Protein AF-A0A9D3V8T7-F1 (afdb_monomer)

Organism: NCBI:txid47602

InterPro domains:
  IPR004252 Probable transposase, Ptta/En/Spm, plant [PF03004] (64-178)

Structure (mmCIF, N/CA/C/O backbone):
data_AF-A0A9D3V8T7-F1
#
_entry.id   AF-A0A9D3V8T7-F1
#
loop_
_atom_site.group_PDB
_atom_site.id
_atom_site.type_symbol
_atom_site.label_atom_id
_atom_site.label_alt_id
_atom_site.label_comp_id
_atom_site.label_asym_id
_atom_site.label_entity_id
_atom_site.label_seq_id
_atom_site.pdbx_PDB_ins_code
_atom_site.Cartn_x
_atom_site.Cartn_y
_atom_site.Cartn_z
_atom_site.occupancy
_atom_site.B_iso_or_equiv
_atom_site.auth_seq_id
_atom_site.auth_comp_id
_atom_site.auth_asym_id
_atom_site.auth_atom_id
_atom_site.pdbx_PDB_model_num
ATOM 1 N N . MET A 1 1 ? -55.325 -24.523 -16.780 1.00 44.34 1 MET A N 1
ATOM 2 C CA . MET A 1 1 ? -53.912 -24.086 -16.852 1.00 44.34 1 MET A CA 1
ATOM 3 C C . MET A 1 1 ? -53.197 -24.646 -15.619 1.00 44.34 1 MET A C 1
ATOM 5 O O . MET A 1 1 ? -53.521 -24.223 -14.520 1.00 44.34 1 MET A O 1
ATOM 9 N N . ARG A 1 2 ? -52.362 -25.692 -15.746 1.00 42.25 2 ARG A N 1
ATOM 10 C CA . ARG A 1 2 ? -51.648 -26.299 -14.599 1.00 42.25 2 ARG A CA 1
ATOM 11 C C . ARG A 1 2 ? -50.307 -25.585 -14.410 1.00 42.25 2 ARG A C 1
ATOM 13 O O . ARG A 1 2 ? -49.456 -25.665 -15.291 1.00 42.25 2 ARG A O 1
ATOM 20 N N . LEU A 1 3 ? -50.133 -24.893 -13.285 1.00 47.78 3 LEU A N 1
ATOM 21 C CA . LEU A 1 3 ? -48.845 -24.333 -12.868 1.00 47.78 3 LEU A CA 1
ATOM 22 C C . LEU A 1 3 ? -47.895 -25.489 -12.531 1.00 47.78 3 LEU A C 1
ATOM 24 O O . LEU A 1 3 ? -48.176 -26.285 -11.637 1.00 47.78 3 LEU A O 1
ATOM 28 N N . LYS A 1 4 ? -46.788 -25.606 -13.272 1.00 64.06 4 LYS A N 1
ATOM 29 C CA . LYS A 1 4 ? -45.692 -26.511 -12.909 1.00 64.06 4 LYS A CA 1
ATOM 30 C C . LYS A 1 4 ? -44.965 -25.909 -11.707 1.00 64.06 4 LYS A C 1
ATOM 32 O O . LYS A 1 4 ? -44.396 -24.826 -11.817 1.00 64.06 4 LYS A O 1
ATOM 37 N N . VAL A 1 5 ? -45.005 -26.597 -10.570 1.00 63.75 5 VAL A N 1
ATOM 38 C CA . VAL A 1 5 ? -44.174 -26.268 -9.408 1.00 63.75 5 VAL A CA 1
ATOM 39 C C . VAL A 1 5 ? -42.755 -26.724 -9.736 1.00 63.75 5 VAL A C 1
ATOM 41 O O . VAL A 1 5 ? -42.517 -27.918 -9.897 1.00 63.75 5 VAL A O 1
ATOM 44 N N . VAL A 1 6 ? -41.842 -25.767 -9.905 1.00 70.44 6 VAL A N 1
ATOM 45 C CA . VAL A 1 6 ? -40.409 -26.022 -10.122 1.00 70.44 6 VAL A CA 1
ATOM 46 C C . VAL A 1 6 ? -39.855 -26.703 -8.871 1.00 70.44 6 VAL A C 1
ATOM 48 O O . VAL A 1 6 ? -40.066 -26.223 -7.755 1.00 70.44 6 VAL A O 1
ATOM 51 N N . GLY A 1 7 ? -39.199 -27.851 -9.045 1.00 71.88 7 GLY A N 1
ATOM 52 C CA . GLY A 1 7 ? -38.686 -28.646 -7.929 1.00 71.88 7 GLY A CA 1
ATOM 53 C C . GLY A 1 7 ? -37.499 -27.964 -7.242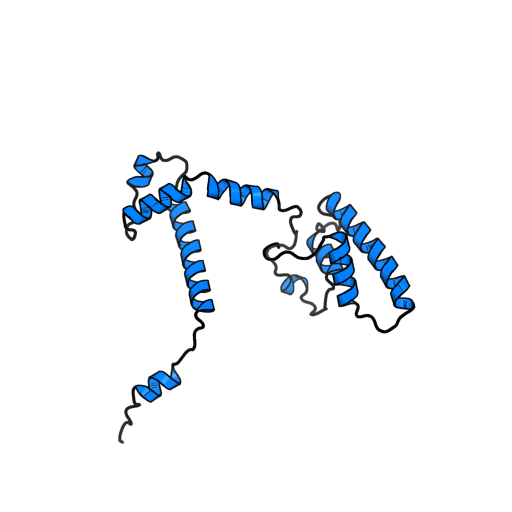 1.00 71.88 7 GLY A C 1
ATOM 54 O O . GLY A 1 7 ? -36.708 -27.285 -7.890 1.00 71.88 7 GLY A O 1
ATOM 55 N N . ARG A 1 8 ? -37.324 -28.182 -5.929 1.00 64.31 8 ARG A N 1
ATOM 56 C CA . ARG A 1 8 ? -36.189 -27.646 -5.145 1.00 64.31 8 ARG A CA 1
ATOM 57 C C . ARG A 1 8 ? -34.827 -27.927 -5.801 1.00 64.31 8 ARG A C 1
ATOM 59 O O . ARG A 1 8 ? -33.960 -27.065 -5.767 1.00 64.31 8 ARG A O 1
ATOM 66 N N . ALA A 1 9 ? -34.667 -29.093 -6.427 1.00 67.81 9 ALA A N 1
ATOM 67 C CA . ALA A 1 9 ? -33.445 -29.469 -7.136 1.00 67.81 9 ALA A CA 1
ATOM 68 C C . ALA A 1 9 ? -33.174 -28.603 -8.385 1.00 67.81 9 ALA A C 1
ATOM 70 O O . ALA A 1 9 ? -32.037 -28.209 -8.605 1.00 67.81 9 ALA A O 1
ATOM 71 N N . GLU A 1 10 ? -34.204 -28.234 -9.158 1.00 71.75 10 GLU A N 1
ATOM 72 C CA . GLU A 1 10 ? -34.053 -27.304 -10.294 1.00 71.75 10 GLU A CA 1
ATOM 73 C C . GLU A 1 10 ? -33.729 -25.877 -9.828 1.00 71.75 10 GLU A C 1
ATOM 75 O O . GLU A 1 10 ? -33.097 -25.111 -10.551 1.00 71.75 10 GLU A O 1
ATOM 80 N N . LEU A 1 11 ? -34.173 -25.504 -8.624 1.00 65.06 11 LEU A N 1
ATOM 81 C CA . LEU A 1 11 ? -33.817 -24.238 -7.987 1.00 65.06 11 LEU A CA 1
ATOM 82 C C . LEU A 1 11 ? -32.356 -24.250 -7.512 1.00 65.06 11 LEU A C 1
ATOM 84 O O . LEU A 1 11 ? -31.619 -23.321 -7.821 1.00 65.06 11 LEU A O 1
ATOM 88 N N . GLU A 1 12 ? -31.908 -25.288 -6.807 1.00 67.69 12 GLU A N 1
ATOM 89 C CA . GLU A 1 12 ? -30.512 -25.363 -6.353 1.00 67.69 12 GLU A CA 1
ATOM 90 C C . GLU A 1 12 ? -29.522 -25.425 -7.528 1.00 67.69 12 GLU A C 1
ATOM 92 O O . GLU A 1 12 ? -28.503 -24.750 -7.465 1.00 67.69 12 GLU A O 1
ATOM 97 N N . ASP A 1 13 ? -29.859 -26.097 -8.633 1.00 72.38 13 ASP A N 1
ATOM 98 C CA . ASP A 1 13 ? -29.031 -26.130 -9.850 1.00 72.38 13 ASP A CA 1
ATOM 99 C C . ASP A 1 13 ? -28.970 -24.764 -10.566 1.00 72.38 13 ASP A C 1
ATOM 101 O O . ASP A 1 13 ? -27.902 -24.278 -10.935 1.00 72.38 13 ASP A O 1
ATOM 105 N N . ARG A 1 14 ? -30.107 -24.063 -10.688 1.00 69.06 14 ARG A N 1
ATOM 106 C CA . ARG A 1 14 ? -30.159 -22.736 -11.336 1.00 69.06 14 ARG A CA 1
ATOM 107 C C . ARG A 1 14 ? -29.503 -21.620 -10.529 1.00 69.06 14 ARG A C 1
ATOM 109 O O . ARG A 1 14 ? -29.104 -20.614 -11.113 1.00 69.06 14 ARG A O 1
ATOM 116 N N . PHE A 1 15 ? -29.446 -21.756 -9.205 1.00 68.00 15 PHE A N 1
ATOM 117 C CA . PHE A 1 15 ? -28.923 -20.730 -8.298 1.00 68.00 15 PHE A CA 1
ATOM 118 C C . PHE A 1 15 ? -27.629 -21.147 -7.587 1.00 68.00 15 PHE A C 1
ATOM 120 O O . PHE A 1 15 ? -27.174 -20.423 -6.696 1.00 68.00 15 PHE A O 1
ATOM 127 N N . ALA A 1 16 ? -27.010 -22.264 -7.986 1.00 59.03 16 ALA A N 1
ATOM 128 C CA . ALA A 1 16 ? -25.687 -22.671 -7.529 1.00 59.03 16 ALA A CA 1
ATOM 129 C C . ALA A 1 16 ? -24.633 -21.660 -8.003 1.00 59.03 16 ALA A C 1
ATOM 131 O O . ALA A 1 16 ? -24.016 -21.787 -9.058 1.00 59.03 16 ALA A O 1
ATOM 132 N N . LEU A 1 17 ? -24.425 -20.614 -7.205 1.00 67.06 17 LEU A N 1
ATOM 133 C CA . LEU A 1 17 ? -23.295 -19.719 -7.368 1.00 67.06 17 LEU A CA 1
ATOM 134 C C . LEU A 1 17 ? -22.104 -20.370 -6.659 1.00 67.06 17 LEU A C 1
ATOM 136 O O . LEU A 1 17 ? -22.015 -20.323 -5.431 1.00 67.06 17 LEU A O 1
ATOM 140 N N . GLU A 1 18 ? -21.189 -20.978 -7.416 1.00 69.69 18 GLU A N 1
ATOM 141 C CA . GLU A 1 18 ? -19.907 -21.454 -6.885 1.00 69.69 18 GLU A CA 1
ATOM 142 C C . GLU A 1 18 ? -19.050 -20.258 -6.443 1.00 69.69 18 GLU A C 1
ATOM 144 O O . GLU A 1 18 ? -18.160 -19.760 -7.137 1.00 69.69 18 GLU A O 1
ATOM 149 N N . VAL A 1 19 ? -19.336 -19.739 -5.251 1.00 72.50 19 VAL A N 1
ATOM 150 C CA . VAL A 1 19 ? -18.506 -18.719 -4.628 1.00 72.50 19 VAL A CA 1
ATOM 151 C C . VAL A 1 19 ? -17.288 -19.416 -4.047 1.00 72.50 19 VAL A C 1
ATOM 153 O O . VAL A 1 19 ? -17.375 -20.079 -3.019 1.00 72.50 19 VAL A O 1
ATOM 156 N N . SER A 1 20 ? -16.131 -19.238 -4.688 1.00 81.56 20 SER A N 1
ATOM 157 C CA . SER A 1 20 ? -14.886 -19.818 -4.174 1.00 81.56 20 SER A CA 1
ATOM 158 C C . SER A 1 20 ? -14.627 -19.410 -2.715 1.00 81.56 20 SER A C 1
ATOM 160 O O . SER A 1 20 ? -14.706 -18.230 -2.355 1.00 81.56 20 SER A O 1
ATOM 162 N N . ASP A 1 21 ? -14.210 -20.365 -1.885 1.00 86.62 21 ASP A N 1
ATOM 163 C CA . ASP A 1 21 ? -13.793 -20.129 -0.495 1.00 86.62 21 ASP A CA 1
ATOM 164 C C . ASP A 1 21 ? -12.778 -18.988 -0.363 1.00 86.62 21 ASP A C 1
ATOM 166 O O . ASP A 1 21 ? -12.800 -18.200 0.587 1.00 86.62 21 ASP A O 1
ATOM 170 N N . ASN A 1 22 ? -11.880 -18.867 -1.343 1.00 89.25 22 ASN A N 1
ATOM 171 C CA . ASN A 1 22 ? -10.890 -17.798 -1.401 1.00 89.25 22 ASN A CA 1
ATOM 172 C C . ASN A 1 22 ? -11.535 -16.416 -1.525 1.00 89.25 22 ASN A C 1
ATOM 174 O O . ASN A 1 22 ? -11.077 -15.462 -0.889 1.00 89.25 22 ASN A O 1
ATOM 178 N N . TYR A 1 23 ? -12.592 -16.292 -2.325 1.00 85.12 23 TYR A N 1
ATOM 179 C CA . TYR A 1 23 ? -13.355 -15.057 -2.429 1.00 85.12 23 TYR A CA 1
ATOM 180 C C . TYR A 1 23 ? -14.057 -14.734 -1.105 1.00 85.12 23 TYR A C 1
ATOM 182 O O . TYR A 1 23 ? -13.907 -13.620 -0.596 1.00 85.12 23 TYR A O 1
ATOM 190 N N . VAL A 1 24 ? -14.728 -15.714 -0.490 1.00 88.75 24 VAL A N 1
ATOM 191 C CA . VAL A 1 24 ? -15.408 -15.531 0.804 1.00 88.75 24 VAL A CA 1
ATOM 192 C C . VAL A 1 24 ? -14.420 -15.069 1.880 1.00 88.75 24 VAL A C 1
ATOM 194 O O . VAL A 1 24 ? -14.648 -14.047 2.532 1.00 88.75 24 VAL A O 1
ATOM 197 N N . LYS A 1 25 ? -13.267 -15.738 2.009 1.00 90.44 25 LYS A N 1
ATOM 198 C CA . LYS A 1 25 ? -12.193 -15.361 2.948 1.00 90.44 25 LYS A CA 1
ATOM 199 C C . LYS A 1 25 ? -11.679 -13.940 2.699 1.00 90.44 25 LYS A C 1
ATOM 201 O O . LYS A 1 25 ? -11.456 -13.195 3.656 1.00 90.44 25 LYS A O 1
ATOM 206 N N . LYS A 1 26 ? -11.524 -13.524 1.435 1.00 87.25 26 LYS A N 1
ATOM 207 C CA . LYS A 1 26 ? -11.115 -12.152 1.079 1.00 87.25 2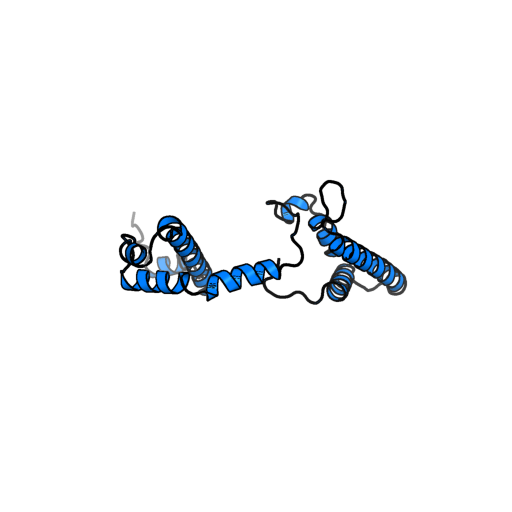6 LYS A CA 1
ATOM 208 C C . LYS A 1 26 ? -12.154 -11.118 1.512 1.00 87.25 26 LYS A C 1
ATOM 210 O O . LYS A 1 26 ? -11.783 -10.119 2.135 1.00 87.25 26 LYS A O 1
ATOM 215 N N . VAL A 1 27 ? -13.431 -11.353 1.209 1.00 90.62 27 VAL A N 1
ATOM 216 C CA . VAL A 1 27 ? -14.531 -10.435 1.549 1.00 90.62 27 VAL A CA 1
ATOM 217 C C . VAL A 1 27 ? -14.703 -10.329 3.062 1.00 90.62 27 VAL A C 1
ATOM 219 O O . VAL A 1 27 ? -14.748 -9.218 3.594 1.00 90.62 27 VAL A O 1
ATOM 222 N N . LEU A 1 28 ? -14.725 -11.461 3.769 1.00 90.62 28 LEU A N 1
ATOM 223 C CA . LEU A 1 28 ? -14.805 -11.494 5.229 1.00 90.62 28 LEU A CA 1
ATOM 224 C C . LEU A 1 28 ? -13.594 -10.817 5.871 1.00 90.62 28 LEU A C 1
ATOM 226 O O . LEU A 1 28 ? -13.752 -9.970 6.748 1.00 90.62 28 LEU A O 1
ATOM 230 N N . GLY A 1 29 ? -12.387 -11.116 5.388 1.00 88.69 29 GLY A N 1
ATOM 231 C CA . GLY A 1 29 ? -11.164 -10.480 5.864 1.00 88.69 29 GLY A CA 1
ATOM 232 C C . GLY A 1 29 ? -11.172 -8.963 5.664 1.00 88.69 29 GLY A C 1
ATOM 233 O O . GLY A 1 29 ? -10.707 -8.231 6.538 1.00 88.69 29 GLY A O 1
ATOM 234 N N . LYS A 1 30 ? -11.725 -8.470 4.547 1.00 89.06 30 LYS A N 1
ATOM 235 C CA . LYS A 1 30 ? -11.908 -7.031 4.308 1.00 89.06 30 LYS A CA 1
ATOM 236 C C . LYS A 1 30 ? -12.902 -6.429 5.301 1.00 89.06 30 LYS A C 1
ATOM 238 O O . LYS A 1 30 ? -12.519 -5.517 6.026 1.00 89.06 30 LYS A O 1
ATOM 243 N N . LYS A 1 31 ? -14.117 -6.985 5.403 1.00 91.88 31 LYS A N 1
ATOM 244 C CA . LYS A 1 31 ? -15.139 -6.523 6.362 1.00 91.88 31 LYS A CA 1
ATOM 245 C C . LYS A 1 31 ? -14.601 -6.488 7.792 1.00 91.88 31 LYS A C 1
ATOM 247 O O . LYS A 1 31 ? -14.863 -5.540 8.524 1.00 91.88 31 LYS A O 1
ATOM 252 N N . TRP A 1 32 ? -13.809 -7.486 8.175 1.00 85.56 32 TRP A N 1
ATOM 253 C CA . TRP A 1 32 ? -13.174 -7.545 9.487 1.00 85.56 32 TRP A CA 1
ATOM 254 C C . TRP A 1 32 ? -12.176 -6.407 9.726 1.00 85.56 32 TRP A C 1
ATOM 256 O O . TRP A 1 32 ? -12.217 -5.770 10.779 1.00 85.56 32 TRP A O 1
ATOM 266 N N . ARG A 1 33 ? -11.291 -6.125 8.758 1.00 85.88 33 ARG A N 1
ATOM 267 C CA . ARG A 1 33 ? -10.339 -5.003 8.846 1.00 85.88 33 ARG A CA 1
ATOM 268 C C . ARG A 1 33 ? -11.054 -3.655 8.904 1.00 85.88 33 ARG A C 1
ATOM 270 O O . ARG A 1 33 ? -10.697 -2.829 9.740 1.00 85.88 33 ARG A O 1
ATOM 277 N N . ASP A 1 34 ? -12.065 -3.463 8.061 1.00 88.69 34 ASP A N 1
ATOM 278 C CA . ASP A 1 34 ? -12.836 -2.220 7.995 1.00 88.69 34 ASP A CA 1
ATOM 279 C C . ASP A 1 34 ? -13.577 -1.982 9.318 1.00 88.69 34 ASP A C 1
ATOM 281 O O . ASP A 1 34 ? -13.430 -0.925 9.927 1.00 88.69 34 ASP A O 1
ATOM 285 N N . ASN A 1 35 ? -14.263 -3.006 9.839 1.00 88.62 35 ASN A N 1
ATOM 286 C CA . ASN A 1 35 ? -14.941 -2.943 11.133 1.00 88.62 35 ASN A CA 1
ATOM 287 C C . ASN A 1 35 ? -13.976 -2.608 12.282 1.00 88.62 35 ASN A C 1
ATOM 289 O O . ASN A 1 35 ? -14.255 -1.729 13.092 1.00 88.62 35 ASN A O 1
ATOM 293 N N . LYS A 1 36 ? -12.804 -3.255 12.334 1.00 84.62 36 LYS A N 1
ATOM 294 C CA . LYS A 1 36 ? -11.763 -2.940 13.327 1.00 84.62 36 LYS A CA 1
ATOM 295 C C . LYS A 1 36 ? -11.306 -1.486 13.253 1.00 84.62 36 LYS A C 1
ATOM 297 O O . LYS A 1 36 ? -11.106 -0.862 14.291 1.00 84.62 36 LYS A O 1
ATOM 302 N N . SER A 1 37 ? -11.127 -0.962 12.042 1.00 85.06 37 SER A N 1
ATOM 303 C CA . SER A 1 37 ? -10.726 0.428 11.820 1.00 85.06 37 SER A CA 1
ATOM 304 C C . SER A 1 37 ? -11.784 1.406 12.336 1.00 85.06 37 SER A C 1
ATOM 306 O O . SER A 1 37 ? -11.457 2.324 13.090 1.00 85.06 37 SER A O 1
ATOM 308 N N . THR A 1 38 ? -13.055 1.164 12.003 1.00 89.50 38 THR A N 1
ATOM 309 C CA . THR A 1 38 ? -14.195 1.959 12.480 1.00 89.50 38 THR A CA 1
ATOM 310 C C . THR A 1 38 ? -14.279 1.947 14.004 1.00 89.50 38 THR A C 1
ATOM 312 O O . THR A 1 38 ? -14.302 3.009 14.623 1.00 89.50 38 THR A O 1
ATOM 315 N N . LEU A 1 39 ? -14.197 0.765 14.624 1.00 88.19 39 LEU A N 1
ATOM 316 C CA . LEU A 1 39 ? -14.229 0.624 16.081 1.00 88.19 39 LEU A CA 1
ATOM 317 C C . LEU A 1 39 ? -13.083 1.375 16.763 1.00 88.19 39 LEU A C 1
ATOM 319 O O . LEU A 1 39 ? -13.301 2.088 17.742 1.00 88.19 39 LEU A O 1
ATOM 323 N N . LYS A 1 40 ? -11.859 1.262 16.233 1.00 85.44 40 LYS A N 1
ATOM 324 C CA . LYS A 1 40 ? -10.702 1.990 16.766 1.00 85.44 40 LYS A CA 1
ATOM 325 C C . LYS A 1 40 ? -10.914 3.505 16.665 1.00 85.44 40 LYS A C 1
ATOM 327 O O . LYS A 1 40 ? -10.588 4.230 17.596 1.00 85.44 40 LYS A O 1
ATOM 332 N N . LYS A 1 41 ? -11.488 3.995 15.565 1.00 86.56 41 LYS A N 1
ATOM 333 C CA . LYS A 1 41 ? -11.756 5.427 15.364 1.00 86.56 41 LYS A CA 1
ATOM 334 C C . LYS A 1 41 ? -12.822 5.971 16.321 1.00 86.56 41 LYS A C 1
ATOM 336 O O . LYS A 1 41 ? -12.646 7.062 16.856 1.00 86.56 41 LYS A O 1
ATOM 341 N N . GLU A 1 42 ? -13.915 5.240 16.514 1.00 87.62 42 GLU A N 1
ATOM 342 C CA . GLU A 1 42 ? -15.057 5.691 17.320 1.00 87.62 42 GLU A CA 1
ATOM 343 C C . GLU A 1 42 ? -14.795 5.565 18.826 1.00 87.62 42 GLU A C 1
ATOM 345 O O . GLU A 1 42 ? -15.063 6.501 19.584 1.00 87.62 42 GLU A O 1
ATOM 350 N N . TYR A 1 43 ? -14.213 4.439 19.250 1.00 84.00 43 TYR A N 1
ATOM 351 C CA . TYR A 1 43 ? -14.127 4.057 20.662 1.00 84.00 43 TYR A CA 1
ATOM 352 C C . TYR A 1 43 ? -12.705 4.156 21.244 1.00 84.00 43 TYR A C 1
ATOM 354 O O . TYR A 1 43 ? -12.548 4.351 22.448 1.00 84.00 43 TYR A O 1
ATOM 362 N N . PHE A 1 44 ? -11.644 4.076 20.428 1.00 81.12 44 PHE A N 1
ATOM 363 C CA . PHE A 1 44 ? -10.253 4.105 20.908 1.00 81.12 44 PHE A CA 1
ATOM 364 C C . PHE A 1 44 ? -9.621 5.504 20.776 1.00 81.12 44 PHE A C 1
ATOM 366 O O . PHE A 1 44 ? -8.703 5.742 19.987 1.00 81.12 44 PHE A O 1
ATOM 373 N N . LYS A 1 45 ? -10.102 6.460 21.582 1.00 81.06 45 LYS A N 1
ATOM 374 C CA . LYS A 1 45 ? -9.537 7.823 21.637 1.00 81.06 45 LYS A CA 1
ATOM 375 C C . LYS A 1 45 ? -8.241 7.861 22.463 1.00 81.06 45 LYS A C 1
ATOM 377 O O . LYS A 1 45 ? -8.110 7.170 23.475 1.00 81.06 45 LYS A O 1
ATOM 382 N N . LYS A 1 46 ? -7.273 8.690 22.046 1.00 75.81 46 LYS A N 1
ATOM 383 C CA . LYS A 1 46 ? -5.946 8.795 22.695 1.00 75.81 46 LYS A CA 1
ATOM 384 C C . LYS A 1 46 ? -5.998 9.383 24.110 1.00 75.81 46 LYS A C 1
ATOM 386 O O . LYS A 1 46 ? -5.186 8.993 24.937 1.00 75.81 46 LYS A O 1
ATOM 391 N N . ASN A 1 47 ? -6.973 10.246 24.386 1.00 78.44 47 ASN A N 1
ATOM 392 C CA . ASN A 1 47 ? -7.028 11.041 25.619 1.00 78.44 47 ASN A CA 1
ATOM 393 C C . ASN A 1 47 ? -7.818 10.361 26.755 1.00 78.44 47 ASN A C 1
ATOM 395 O O . ASN A 1 47 ? -8.058 10.983 27.780 1.00 78.44 47 ASN A O 1
ATOM 399 N N . ILE A 1 48 ? -8.247 9.109 26.561 1.00 80.94 48 ILE A N 1
ATOM 400 C CA . ILE A 1 48 ? -9.041 8.337 27.527 1.00 80.94 48 ILE A CA 1
ATOM 401 C C . ILE A 1 48 ? -8.125 7.335 28.244 1.00 80.94 48 ILE A C 1
ATOM 403 O O . ILE A 1 48 ? -7.277 6.698 27.601 1.00 80.94 48 ILE A O 1
ATOM 407 N N . ASN A 1 49 ? -8.298 7.179 29.560 1.00 85.31 49 ASN A N 1
ATOM 408 C CA . ASN A 1 49 ? -7.539 6.210 30.354 1.00 85.31 49 ASN A CA 1
ATOM 409 C C . ASN A 1 49 ? -7.920 4.751 29.990 1.00 85.31 49 ASN A C 1
ATOM 411 O O . ASN A 1 49 ? -8.910 4.494 29.303 1.00 85.31 49 ASN A O 1
ATOM 415 N N . LEU A 1 50 ? -7.103 3.769 30.388 1.00 83.25 50 LEU A N 1
ATOM 416 C CA . LEU A 1 50 ? -7.332 2.367 30.010 1.00 83.25 50 LEU A CA 1
ATOM 417 C C . LEU A 1 50 ? -8.637 1.803 30.591 1.00 83.25 50 LEU A C 1
ATOM 419 O O . LEU A 1 50 ? -9.346 1.077 29.900 1.00 83.25 50 LEU A O 1
ATOM 423 N N . GLU A 1 51 ? -8.961 2.139 31.834 1.00 83.38 51 GLU A N 1
ATOM 424 C CA . GLU A 1 51 ? -10.143 1.617 32.520 1.00 83.38 51 GLU A CA 1
ATOM 425 C C . GLU A 1 51 ? -11.440 2.116 31.869 1.00 83.38 51 GLU A C 1
ATOM 427 O O . GLU A 1 51 ? -12.362 1.348 31.600 1.00 83.38 51 GLU A O 1
ATOM 432 N N . GLU A 1 52 ? -11.478 3.394 31.516 1.00 85.06 52 GLU A N 1
ATOM 433 C CA . GLU A 1 52 ? -12.581 4.038 30.817 1.00 85.06 52 GLU A CA 1
ATOM 434 C C . GLU A 1 52 ? -12.730 3.492 29.386 1.00 85.06 52 GLU A C 1
ATOM 436 O O . GLU A 1 52 ? -13.849 3.256 28.925 1.00 85.06 52 GLU A O 1
ATOM 441 N N . LYS A 1 53 ? -11.624 3.148 28.706 1.00 85.44 53 LYS A N 1
ATOM 442 C CA . LYS A 1 53 ? -11.678 2.402 27.433 1.00 85.44 53 LYS A CA 1
ATOM 443 C C . LYS A 1 53 ? -12.334 1.032 27.596 1.00 85.44 53 LYS A C 1
ATOM 445 O O . LYS A 1 53 ? -13.123 0.647 26.741 1.00 85.44 53 LYS A O 1
ATOM 450 N N . LEU A 1 54 ? -12.032 0.297 28.667 1.00 86.25 54 LEU A N 1
ATOM 451 C CA . LEU A 1 54 ? -12.611 -1.030 28.920 1.00 86.25 54 LEU A CA 1
ATOM 452 C C . LEU A 1 54 ? -14.096 -0.968 29.310 1.00 86.25 54 LEU A C 1
ATOM 454 O O . LEU A 1 54 ? -14.844 -1.906 29.030 1.00 86.25 54 LEU A O 1
ATOM 458 N N . ARG A 1 55 ? -14.541 0.135 29.924 1.00 87.12 55 ARG A N 1
ATOM 459 C CA . ARG A 1 55 ? -15.957 0.372 30.249 1.00 87.12 55 ARG A CA 1
ATOM 460 C C . ARG A 1 55 ? -16.794 0.725 29.014 1.00 87.12 55 ARG A C 1
ATOM 462 O O . ARG A 1 55 ? -17.948 0.311 28.944 1.00 87.12 55 ARG A O 1
ATOM 469 N N . ASN A 1 56 ? -16.205 1.400 28.026 1.00 88.31 56 ASN A N 1
ATOM 470 C CA . ASN A 1 56 ? -16.866 1.826 26.787 1.00 88.31 56 ASN A CA 1
ATOM 471 C C . ASN A 1 56 ? -17.000 0.693 25.748 1.00 88.31 56 ASN A C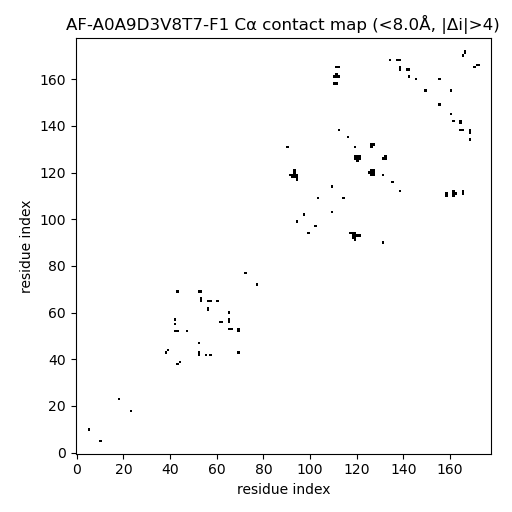 1
ATOM 473 O O . ASN A 1 56 ? -16.458 0.774 24.645 1.00 88.31 56 ASN A O 1
ATOM 477 N N . VAL A 1 57 ? -17.726 -0.372 26.103 1.00 89.94 57 VAL A N 1
ATOM 478 C CA . VAL A 1 57 ? -17.985 -1.519 25.216 1.00 89.94 57 VAL A CA 1
ATOM 479 C C . VAL A 1 57 ? -19.005 -1.134 24.128 1.00 89.94 57 VAL A C 1
ATOM 481 O O . VAL A 1 57 ? -20.090 -0.654 24.462 1.00 89.94 57 VAL A O 1
ATOM 484 N N . PRO A 1 58 ? -18.716 -1.365 22.832 1.00 89.94 58 PRO A N 1
ATOM 485 C CA . PRO A 1 58 ? -19.684 -1.133 21.763 1.00 89.94 58 PRO A CA 1
ATOM 486 C C . PRO A 1 58 ? -20.964 -1.976 21.942 1.00 89.94 58 PRO A C 1
ATOM 488 O O . PRO A 1 58 ? -20.854 -3.166 22.241 1.00 89.94 58 PRO A O 1
ATOM 491 N N . PRO A 1 59 ? -22.172 -1.442 21.661 1.00 87.38 59 PRO A N 1
ATOM 492 C CA . PRO A 1 59 ? -23.445 -2.129 21.938 1.00 87.38 59 PRO A CA 1
ATOM 493 C C . PRO A 1 59 ? -23.623 -3.508 21.284 1.00 87.38 59 PRO A C 1
ATOM 495 O O . PRO A 1 59 ? -24.430 -4.312 21.737 1.00 87.38 59 PRO A O 1
ATOM 498 N N . ARG A 1 60 ? -22.896 -3.786 20.195 1.00 87.69 60 ARG A N 1
ATOM 499 C CA . ARG A 1 60 ? -22.963 -5.047 19.433 1.00 87.69 60 ARG A CA 1
ATOM 500 C C . ARG A 1 60 ? -21.762 -5.969 19.667 1.00 87.69 60 ARG A C 1
ATOM 502 O O . ARG A 1 60 ? -21.572 -6.914 18.906 1.00 87.69 60 ARG A O 1
ATOM 509 N N . MET A 1 61 ? -20.919 -5.678 20.656 1.00 89.44 61 MET A N 1
ATOM 510 C CA . MET A 1 61 ? -19.684 -6.414 20.918 1.00 89.44 61 MET A CA 1
ATOM 511 C C . MET A 1 61 ? -19.693 -7.010 22.322 1.00 89.44 61 MET A C 1
ATOM 513 O O . MET A 1 61 ? -20.085 -6.363 23.290 1.00 89.44 61 MET A O 1
ATOM 517 N N . LEU A 1 62 ? -19.228 -8.252 22.439 1.00 91.44 62 LEU A N 1
ATOM 518 C CA . LEU A 1 62 ? -19.092 -8.907 23.735 1.00 91.44 62 LEU A CA 1
ATOM 519 C C . LEU A 1 62 ? -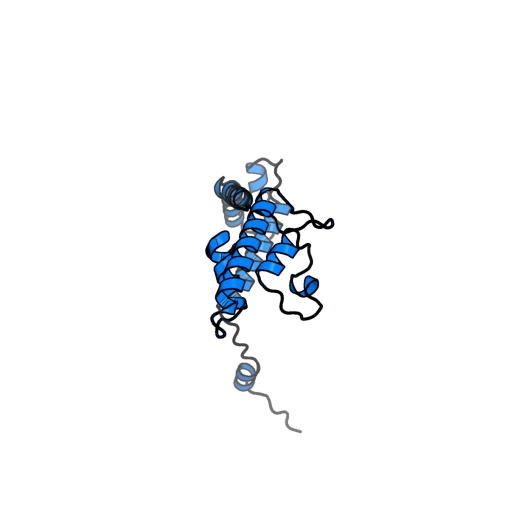17.909 -8.306 24.501 1.00 91.44 62 LEU A C 1
ATOM 521 O O . LEU A 1 62 ? -16.865 -8.011 23.916 1.00 91.44 62 LEU A O 1
ATOM 525 N N . ARG A 1 63 ? -18.049 -8.171 25.826 1.00 90.56 63 ARG A N 1
ATOM 526 C CA . ARG A 1 63 ? -17.031 -7.548 26.689 1.00 90.56 63 ARG A CA 1
ATOM 527 C C . ARG A 1 63 ? -15.647 -8.186 26.521 1.00 90.56 63 ARG A C 1
ATOM 529 O O . ARG A 1 63 ? -14.685 -7.459 26.312 1.00 90.56 63 ARG A O 1
ATOM 536 N N . TYR A 1 64 ? -15.550 -9.517 26.515 1.00 90.81 64 TYR A N 1
ATOM 537 C CA . TYR A 1 64 ? -14.259 -10.202 26.350 1.00 90.81 64 TYR A CA 1
ATOM 538 C C . TYR A 1 64 ? -13.606 -9.916 24.983 1.00 90.81 64 TYR A C 1
ATOM 540 O O . TYR A 1 64 ? -12.396 -9.727 24.905 1.00 90.81 64 TYR A O 1
ATOM 548 N N . GLN A 1 65 ? -14.405 -9.809 23.911 1.00 91.00 65 GLN A N 1
ATOM 549 C CA . GLN A 1 65 ? -1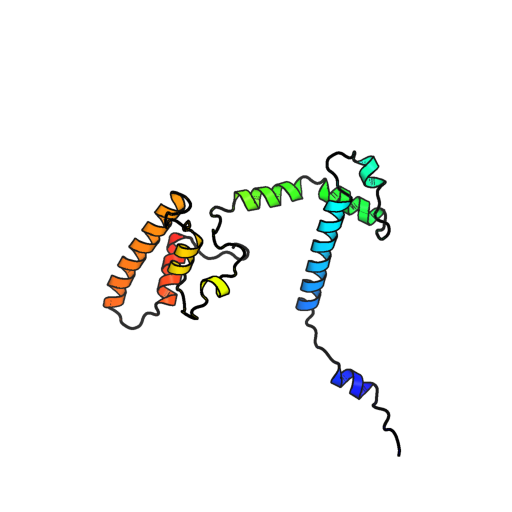3.910 -9.480 22.567 1.00 91.00 65 GLN A CA 1
ATOM 550 C C . GLN A 1 65 ? -13.377 -8.048 22.515 1.00 91.00 65 GLN A C 1
ATOM 552 O O . GLN A 1 65 ? -12.367 -7.779 21.862 1.00 91.00 65 GLN A O 1
ATOM 557 N N . TRP A 1 66 ? -14.056 -7.130 23.209 1.00 91.19 66 TRP A N 1
ATOM 558 C CA . TRP A 1 66 ? -13.610 -5.751 23.342 1.00 91.19 66 TRP A CA 1
ATOM 559 C C . TRP A 1 66 ? -12.311 -5.656 24.140 1.00 91.19 66 TRP A C 1
ATOM 561 O O . TRP A 1 66 ? -11.369 -5.002 23.699 1.00 91.19 66 TRP A O 1
ATOM 571 N N . GLU A 1 67 ? -12.222 -6.356 25.268 1.00 90.38 67 GLU A N 1
ATOM 572 C CA . GLU A 1 67 ? -10.997 -6.423 26.062 1.00 90.38 67 GLU A CA 1
ATOM 573 C C . GLU A 1 67 ? -9.814 -6.952 25.243 1.00 90.38 67 GLU A C 1
ATOM 575 O O . GLU A 1 67 ? -8.738 -6.356 25.277 1.00 90.38 67 GLU A O 1
ATOM 580 N N . ASP A 1 68 ? -10.008 -8.012 24.454 1.00 88.94 68 ASP A N 1
ATOM 581 C CA . ASP A 1 68 ? -8.977 -8.542 23.557 1.00 88.94 68 ASP A CA 1
ATOM 582 C C . ASP A 1 68 ? -8.558 -7.533 22.485 1.00 88.94 68 ASP A C 1
ATOM 584 O O . ASP A 1 68 ? -7.365 -7.372 22.217 1.00 88.94 68 ASP A O 1
ATOM 588 N N . ALA A 1 69 ? -9.511 -6.806 21.897 1.00 88.25 69 ALA A N 1
ATOM 589 C CA . ALA A 1 69 ? -9.217 -5.754 20.927 1.00 88.25 69 ALA A CA 1
ATOM 590 C C . ALA A 1 69 ? -8.426 -4.596 21.560 1.00 88.25 69 ALA A C 1
ATOM 592 O O . ALA A 1 69 ? -7.438 -4.131 20.987 1.00 88.25 69 ALA A O 1
ATOM 593 N N . VAL A 1 70 ? -8.808 -4.166 22.766 1.00 87.94 70 VAL A N 1
ATOM 594 C CA . VAL A 1 70 ? -8.116 -3.115 23.524 1.00 87.94 70 VAL A CA 1
ATOM 595 C C . VAL A 1 70 ? -6.714 -3.572 23.935 1.00 87.94 70 VAL A C 1
ATOM 597 O O . VAL A 1 70 ? -5.761 -2.803 23.784 1.00 87.94 70 VAL A O 1
ATOM 600 N N . ARG A 1 71 ? -6.546 -4.820 24.395 1.00 88.06 71 ARG A N 1
ATOM 601 C CA . ARG A 1 71 ? -5.232 -5.433 24.666 1.00 88.06 71 ARG A CA 1
ATOM 602 C C . ARG A 1 71 ? -4.364 -5.441 23.408 1.00 88.06 71 ARG A C 1
ATOM 604 O O . ARG A 1 71 ? -3.207 -5.023 23.449 1.00 88.06 71 ARG A O 1
ATOM 611 N N . PHE A 1 72 ? -4.937 -5.852 22.278 1.00 84.38 72 PHE A N 1
ATOM 612 C CA . PHE A 1 72 ? -4.255 -5.885 20.988 1.00 84.38 72 PHE A CA 1
ATOM 613 C C . PHE A 1 72 ? -3.794 -4.489 20.539 1.00 84.38 72 PHE A C 1
ATOM 615 O O . PHE A 1 72 ? -2.623 -4.324 20.195 1.00 84.38 72 PHE A O 1
ATOM 622 N N . TRP A 1 73 ? -4.655 -3.468 20.594 1.00 84.31 73 TRP A N 1
ATOM 623 C CA . TRP A 1 73 ? -4.302 -2.106 20.171 1.00 84.31 73 TRP A CA 1
ATOM 624 C C . TRP A 1 73 ? -3.334 -1.387 21.110 1.00 84.31 73 TRP A C 1
ATOM 626 O O . TRP A 1 73 ? -2.548 -0.568 20.640 1.00 84.31 73 TRP A O 1
ATOM 636 N N . ASN A 1 74 ? -3.369 -1.683 22.411 1.00 80.50 74 ASN A N 1
ATOM 637 C CA . ASN A 1 74 ? -2.375 -1.173 23.360 1.00 80.50 74 ASN A CA 1
ATOM 638 C C . ASN A 1 74 ? -1.035 -1.917 23.267 1.00 80.50 74 ASN A C 1
ATOM 640 O O . ASN A 1 74 ? -0.030 -1.456 23.813 1.00 80.50 74 ASN A O 1
ATOM 644 N N . SER A 1 75 ? -0.979 -3.057 22.572 1.00 79.44 75 SER A N 1
ATOM 645 C CA . SER A 1 75 ? 0.288 -3.737 22.345 1.00 79.44 75 SER A CA 1
ATOM 646 C C . SER A 1 75 ? 1.179 -2.886 21.428 1.00 79.44 75 SER A C 1
ATOM 648 O O . SER A 1 75 ? 0.792 -2.482 20.331 1.00 79.44 75 SER A O 1
ATOM 650 N N . LYS A 1 76 ? 2.433 -2.649 21.842 1.00 60.81 76 LYS A N 1
ATOM 651 C CA . LYS A 1 76 ? 3.440 -1.883 21.068 1.00 60.81 76 LYS A CA 1
ATOM 652 C C . LYS A 1 76 ? 3.734 -2.459 19.670 1.00 60.81 76 LYS A C 1
ATOM 654 O O . LYS A 1 76 ? 4.507 -1.871 18.915 1.00 60.81 76 LYS A O 1
ATOM 659 N N . LYS A 1 77 ? 3.189 -3.628 19.325 1.00 58.94 77 LYS A N 1
ATOM 660 C CA . LYS A 1 77 ? 3.531 -4.373 18.111 1.00 58.94 77 LYS A CA 1
ATOM 661 C C . LYS A 1 77 ? 2.892 -3.772 16.854 1.00 58.94 77 LYS A C 1
ATOM 663 O O . LYS A 1 77 ? 3.552 -3.734 15.822 1.00 58.94 77 LYS A O 1
ATOM 668 N N . GLU A 1 78 ? 1.664 -3.256 16.923 1.00 57.62 78 GLU A N 1
ATOM 669 C CA . GLU A 1 78 ? 0.939 -2.793 15.725 1.00 57.62 78 GLU A CA 1
ATOM 670 C C . GLU A 1 78 ? 1.472 -1.447 15.192 1.00 57.62 78 GLU A C 1
ATOM 672 O O . GLU A 1 78 ? 1.759 -1.312 14.000 1.00 57.62 78 GLU A O 1
ATOM 677 N N . GLU A 1 79 ? 1.697 -0.471 16.077 1.00 59.69 79 GLU A N 1
ATOM 678 C CA . GLU A 1 79 ? 2.218 0.853 15.701 1.00 59.69 79 GLU A CA 1
ATOM 679 C C . GLU A 1 79 ? 3.650 0.772 15.151 1.00 59.69 79 GL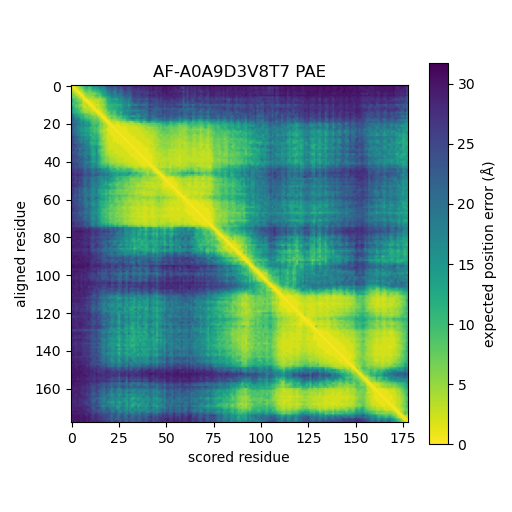U A C 1
ATOM 681 O O . GLU A 1 79 ? 3.982 1.410 14.148 1.00 59.69 79 GLU A O 1
ATOM 686 N N . ARG A 1 80 ? 4.490 -0.085 15.748 1.00 58.19 80 ARG A N 1
ATOM 687 C CA . ARG A 1 80 ? 5.861 -0.324 15.279 1.00 58.19 80 ARG A CA 1
ATOM 688 C C . ARG A 1 80 ? 5.886 -0.940 13.888 1.00 58.19 80 ARG A C 1
ATOM 690 O O . ARG A 1 80 ? 6.669 -0.492 13.059 1.00 58.19 80 ARG A O 1
ATOM 697 N N . VAL A 1 81 ? 5.044 -1.932 13.595 1.00 59.41 81 VAL A N 1
ATOM 698 C CA . VAL A 1 81 ? 5.043 -2.591 12.276 1.00 59.41 81 VAL A CA 1
ATOM 699 C C . VAL A 1 81 ? 4.569 -1.635 11.181 1.00 59.41 81 VAL A C 1
ATOM 701 O O . VAL A 1 81 ? 5.228 -1.527 10.149 1.00 59.41 81 VAL A O 1
ATOM 704 N N . GLY A 1 82 ? 3.492 -0.879 11.415 1.00 63.22 82 GLY A N 1
ATOM 705 C CA . GLY A 1 82 ? 3.004 0.103 10.442 1.00 63.22 82 GLY A CA 1
ATOM 706 C C . GLY A 1 82 ? 4.026 1.208 10.161 1.00 63.22 82 GLY A C 1
ATOM 707 O O . GLY A 1 82 ? 4.313 1.513 9.002 1.00 63.22 82 GLY A O 1
ATOM 708 N N . THR A 1 83 ? 4.627 1.765 11.215 1.00 61.09 83 THR A N 1
ATOM 709 C CA . THR A 1 83 ? 5.594 2.866 11.097 1.00 61.09 83 THR A CA 1
ATOM 710 C C . THR A 1 83 ? 6.906 2.393 10.487 1.00 61.09 83 THR A C 1
ATOM 712 O O . THR A 1 83 ? 7.395 3.021 9.557 1.00 61.09 83 THR A O 1
ATOM 715 N N . THR A 1 84 ? 7.444 1.248 10.917 1.00 62.06 84 THR A N 1
ATOM 716 C CA . THR A 1 84 ? 8.671 0.686 10.325 1.00 62.06 84 THR A CA 1
ATOM 717 C C . THR A 1 84 ? 8.464 0.250 8.877 1.00 62.06 84 THR A C 1
ATOM 719 O O . THR A 1 84 ? 9.375 0.399 8.068 1.00 62.06 84 THR A O 1
ATOM 722 N N . SER A 1 85 ? 7.279 -0.251 8.507 1.00 65.50 85 SER A N 1
ATOM 723 C CA . SER A 1 85 ? 6.960 -0.560 7.110 1.00 65.50 85 SER A CA 1
ATOM 724 C C . SER A 1 85 ? 6.914 0.708 6.256 1.00 65.50 85 SER A C 1
ATOM 726 O O . SER A 1 85 ? 7.524 0.733 5.189 1.00 65.50 85 SER A O 1
ATOM 728 N N . ARG A 1 86 ? 6.263 1.779 6.739 1.00 60.62 86 ARG A N 1
ATOM 729 C CA . ARG A 1 86 ? 6.243 3.089 6.061 1.00 60.62 86 ARG A CA 1
ATOM 730 C C . ARG A 1 86 ? 7.632 3.727 5.991 1.00 60.62 86 ARG A C 1
ATOM 732 O O 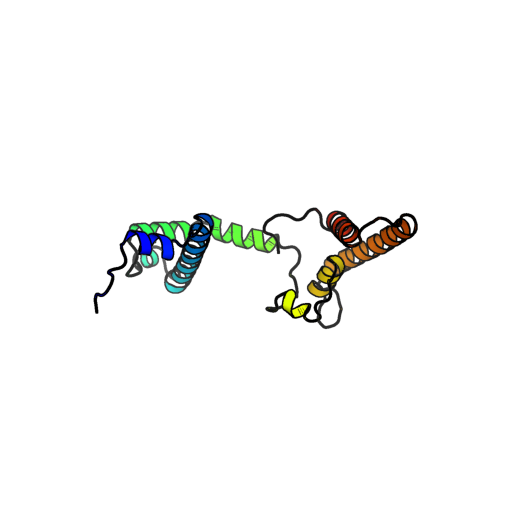. ARG A 1 86 ? 8.004 4.231 4.947 1.00 60.62 86 ARG A O 1
ATOM 739 N N . GLN A 1 87 ? 8.437 3.632 7.048 1.00 64.25 87 GLN A N 1
ATOM 740 C CA . GLN A 1 87 ? 9.832 4.097 7.056 1.00 64.25 87 GLN A CA 1
ATOM 741 C C . GLN A 1 87 ? 10.722 3.309 6.081 1.00 64.25 87 GLN A C 1
ATOM 743 O O . GLN A 1 87 ? 11.697 3.840 5.560 1.00 64.25 87 GLN A O 1
ATOM 748 N N . LYS A 1 88 ? 10.395 2.038 5.811 1.00 67.38 88 LYS A N 1
ATOM 749 C CA . LYS A 1 88 ? 11.076 1.203 4.807 1.00 67.38 88 LYS A CA 1
ATOM 750 C C . LYS A 1 88 ? 10.587 1.457 3.374 1.00 67.38 88 LYS A C 1
ATOM 752 O O . LYS A 1 88 ? 11.187 0.901 2.445 1.00 67.38 88 LYS A O 1
ATOM 757 N N . GLN A 1 89 ? 9.531 2.253 3.179 1.00 64.25 89 GLN A N 1
ATOM 758 C CA . GLN A 1 89 ? 9.118 2.729 1.862 1.00 64.25 89 GLN A CA 1
ATOM 759 C C . GLN A 1 89 ? 10.115 3.801 1.418 1.00 64.25 89 GLN A C 1
ATOM 761 O O . GLN A 1 89 ? 10.166 4.897 1.962 1.00 64.25 89 GLN A O 1
ATOM 766 N N . LYS A 1 90 ? 10.979 3.440 0.467 1.00 64.50 90 LYS A N 1
ATOM 767 C CA . LYS A 1 90 ? 12.113 4.278 0.051 1.00 64.50 90 LYS A CA 1
ATOM 768 C C . LYS A 1 90 ? 11.719 5.363 -0.953 1.00 64.50 90 LYS A C 1
ATOM 770 O O . LYS A 1 90 ? 12.440 6.347 -1.069 1.00 64.50 90 LYS A O 1
ATOM 775 N N . PHE A 1 91 ? 10.610 5.168 -1.665 1.00 63.22 91 PHE A N 1
ATOM 776 C CA . PHE A 1 91 ? 10.150 6.043 -2.737 1.00 63.22 91 PHE A CA 1
ATOM 777 C C . PHE A 1 91 ? 8.625 6.151 -2.663 1.00 63.22 91 PHE A C 1
ATOM 779 O O . PHE A 1 91 ? 7.925 5.138 -2.607 1.00 63.22 91 PHE A O 1
ATOM 786 N N . THR A 1 92 ? 8.117 7.376 -2.597 1.00 62.22 92 THR A N 1
ATOM 787 C CA . THR A 1 92 ? 6.682 7.661 -2.680 1.00 62.22 92 THR A CA 1
ATOM 788 C C . THR A 1 92 ? 6.367 7.951 -4.141 1.00 62.22 92 THR A C 1
ATOM 790 O O . THR A 1 92 ? 6.997 8.836 -4.720 1.00 62.22 92 THR A O 1
ATOM 793 N N . HIS A 1 93 ? 5.433 7.217 -4.745 1.00 65.94 93 HIS A N 1
ATOM 794 C CA . HIS A 1 93 ? 4.969 7.516 -6.099 1.00 65.94 93 HIS A CA 1
ATOM 795 C C . HIS A 1 93 ? 4.114 8.796 -6.104 1.00 65.94 93 HIS A C 1
ATOM 797 O O . HIS A 1 93 ? 3.370 9.067 -5.161 1.00 65.94 93 HIS A O 1
ATOM 803 N N . THR A 1 94 ? 4.224 9.585 -7.172 1.00 60.22 94 THR A N 1
ATOM 804 C CA . THR A 1 94 ? 3.437 10.804 -7.428 1.00 60.22 94 THR A CA 1
ATOM 805 C C . THR A 1 94 ? 2.138 10.508 -8.171 1.00 60.22 94 THR A C 1
ATOM 807 O O . THR A 1 94 ? 1.274 11.387 -8.223 1.00 60.22 94 THR A O 1
ATOM 810 N N . ALA A 1 95 ? 1.988 9.296 -8.728 1.00 54.56 95 ALA A N 1
ATOM 811 C CA . ALA A 1 95 ? 0.744 8.838 -9.339 1.00 54.56 95 ALA A CA 1
ATOM 812 C C . ALA A 1 95 ? -0.378 9.100 -8.332 1.00 54.56 95 ALA A C 1
ATOM 814 O O . ALA A 1 95 ? -0.401 8.554 -7.228 1.00 54.56 95 ALA A O 1
ATOM 815 N N . ARG A 1 96 ? -1.210 10.094 -8.637 1.00 55.34 96 ARG A N 1
ATOM 816 C CA . ARG A 1 96 ? -2.173 10.658 -7.686 1.00 55.34 96 ARG A CA 1
ATOM 817 C C . ARG A 1 96 ? -3.265 9.604 -7.438 1.00 55.34 96 ARG A C 1
ATOM 819 O O . ARG A 1 96 ? -3.148 8.450 -7.816 1.00 55.34 96 ARG A O 1
ATOM 826 N N . LEU A 1 97 ? -4.417 9.991 -6.899 1.00 52.78 97 LEU A N 1
ATOM 827 C CA . LEU A 1 97 ? -5.630 9.151 -6.834 1.00 52.78 97 LEU A CA 1
ATOM 828 C C . LEU A 1 97 ? -6.143 8.620 -8.204 1.00 52.78 97 LEU A C 1
ATOM 830 O O . LEU A 1 97 ? -7.240 8.073 -8.268 1.00 52.78 97 LEU A O 1
ATOM 834 N N . LYS A 1 98 ? -5.397 8.798 -9.302 1.00 54.84 98 LYS A N 1
ATOM 835 C CA . LYS A 1 98 ? -5.693 8.236 -10.617 1.00 54.84 98 LYS A CA 1
ATOM 836 C C . LYS A 1 98 ? -5.007 6.880 -10.736 1.00 54.84 98 LYS A C 1
ATOM 838 O O . LYS A 1 98 ? -3.819 6.750 -10.472 1.00 54.84 98 LYS A O 1
ATOM 843 N N . SER A 1 99 ? -5.765 5.867 -11.140 1.00 54.59 99 SER A N 1
ATOM 844 C CA . SER A 1 99 ? -5.188 4.577 -11.505 1.00 54.59 99 SER A CA 1
ATOM 845 C C . SER A 1 99 ? -4.222 4.754 -12.680 1.00 54.59 99 SER A C 1
ATOM 847 O O . SER A 1 99 ? -4.433 5.616 -13.535 1.00 54.59 99 SER A O 1
ATOM 849 N N . PHE A 1 100 ? -3.199 3.903 -12.767 1.00 55.00 100 PHE A N 1
ATOM 850 C CA . PHE A 1 100 ? -2.290 3.879 -13.919 1.00 55.00 100 PHE A CA 1
ATOM 851 C C . PHE A 1 100 ? -3.046 3.706 -15.247 1.00 55.00 100 PHE A C 1
ATOM 853 O O . PHE A 1 100 ? -2.681 4.311 -16.245 1.00 55.00 100 PHE A O 1
ATOM 860 N N . ALA A 1 101 ? -4.173 2.984 -15.242 1.00 52.09 101 ALA A N 1
ATOM 861 C CA . ALA A 1 101 ? -5.069 2.883 -16.395 1.00 52.09 101 ALA A CA 1
ATOM 862 C C . ALA A 1 101 ? -5.652 4.242 -16.840 1.00 52.09 101 ALA A C 1
ATOM 864 O O . ALA A 1 101 ? -5.844 4.466 -18.030 1.00 52.09 101 ALA A O 1
ATOM 865 N N . CYS A 1 102 ? -5.909 5.163 -15.905 1.00 52.91 102 CYS A N 1
ATOM 866 C CA . CYS A 1 102 ? -6.393 6.508 -16.218 1.00 52.91 102 CYS A CA 1
ATOM 867 C C . CYS A 1 102 ? -5.272 7.463 -16.659 1.00 52.91 102 CYS A C 1
ATOM 869 O O . CYS A 1 102 ? -5.529 8.362 -17.459 1.00 52.91 102 CYS A O 1
ATOM 871 N N . GLU A 1 103 ? -4.045 7.306 -16.151 1.00 55.03 103 GLU A N 1
ATOM 872 C CA . GLU A 1 103 ? -2.893 8.089 -16.634 1.00 55.03 103 GLU A CA 1
ATOM 873 C C . GLU A 1 103 ? -2.464 7.661 -18.048 1.00 55.03 103 GLU A C 1
ATOM 875 O O . GLU A 1 103 ? -2.035 8.499 -18.833 1.00 55.03 103 GLU A O 1
ATOM 880 N N . LEU A 1 104 ? -2.684 6.392 -18.408 1.00 57.28 104 LEU A N 1
ATOM 881 C CA . LEU A 1 104 ? -2.371 5.792 -19.711 1.00 57.28 104 LEU A CA 1
ATOM 882 C C . LEU A 1 104 ? -3.561 5.764 -20.687 1.00 57.28 104 LEU A C 1
ATOM 884 O O . LEU A 1 104 ? -3.618 4.918 -21.578 1.00 57.28 104 LEU A O 1
ATOM 888 N N . SER A 1 105 ? -4.526 6.671 -20.520 1.00 53.41 105 SER A N 1
ATOM 889 C CA . SER A 1 105 ? -5.820 6.696 -21.231 1.00 53.41 105 SER A CA 1
ATOM 890 C C . SER A 1 105 ? -5.760 6.764 -22.772 1.00 53.41 105 SER A C 1
ATOM 892 O O . SER A 1 105 ? -6.806 6.762 -23.413 1.00 53.41 105 SER A O 1
ATOM 894 N N . SER A 1 106 ? -4.575 6.748 -23.389 1.00 57.72 106 SER A N 1
ATOM 895 C CA . SER A 1 106 ? -4.392 6.582 -24.835 1.00 57.72 106 SER A CA 1
ATOM 896 C C . SER A 1 106 ? -4.376 5.121 -25.316 1.00 57.72 106 SER A C 1
ATOM 898 O O . SER A 1 106 ? -4.235 4.887 -26.512 1.00 57.72 106 SER A O 1
ATOM 900 N N . GLY A 1 107 ? -4.480 4.122 -24.426 1.00 57.56 107 GLY A N 1
ATOM 901 C CA . GLY A 1 107 ? -4.394 2.702 -24.814 1.00 57.56 107 GLY A CA 1
ATOM 902 C C . GLY A 1 107 ? -2.994 2.270 -25.277 1.00 57.56 107 GLY A C 1
ATOM 903 O O . GLY A 1 107 ? -2.804 1.145 -25.741 1.00 57.56 107 GLY A O 1
ATOM 904 N N . GLN A 1 108 ? -2.004 3.152 -25.138 1.00 64.12 108 GLN A N 1
ATOM 905 C CA . GLN A 1 108 ? -0.618 2.898 -25.492 1.00 64.12 108 GLN A CA 1
ATOM 906 C C . GLN A 1 108 ? 0.031 2.014 -24.424 1.00 64.12 108 GLN A C 1
ATOM 908 O O . GLN A 1 108 ? 0.004 2.334 -23.233 1.00 64.12 108 GLN A O 1
ATOM 913 N N . LYS A 1 109 ? 0.628 0.891 -24.842 1.00 66.31 109 LYS A N 1
ATOM 914 C CA . LYS A 1 109 ? 1.460 0.076 -23.952 1.00 66.31 109 LYS A CA 1
ATOM 915 C C . LYS A 1 109 ? 2.662 0.913 -23.528 1.00 66.31 109 LYS A C 1
ATOM 917 O O . LYS A 1 109 ? 3.498 1.265 -24.355 1.00 66.31 109 LYS A O 1
ATOM 922 N N . VAL A 1 110 ? 2.714 1.250 -22.247 1.00 68.62 110 VAL A N 1
ATOM 923 C CA . VAL A 1 110 ? 3.827 1.977 -21.645 1.00 68.62 110 VAL A CA 1
ATOM 924 C C . VAL A 1 110 ? 4.733 0.972 -20.956 1.00 68.62 110 VAL A C 1
ATOM 926 O O . VAL A 1 110 ? 4.293 0.226 -20.079 1.00 68.62 110 VAL A O 1
ATOM 929 N N . GLY A 1 111 ? 5.995 0.955 -21.384 1.00 78.38 111 GLY A N 1
ATOM 930 C CA . GLY A 1 111 ? 7.030 0.109 -20.804 1.00 78.38 111 GLY A CA 1
ATOM 931 C C . GLY A 1 111 ? 7.274 0.451 -19.336 1.00 78.38 111 GLY A C 1
ATOM 932 O O . GLY A 1 111 ? 6.995 1.557 -18.859 1.00 78.38 111 GLY A O 1
ATOM 933 N N . ARG A 1 112 ? 7.824 -0.503 -18.592 1.00 79.25 112 ARG A N 1
ATOM 934 C CA . ARG A 1 112 ? 8.006 -0.389 -17.139 1.00 79.25 112 ARG A CA 1
ATOM 935 C C . ARG A 1 112 ? 8.954 0.751 -16.753 1.00 7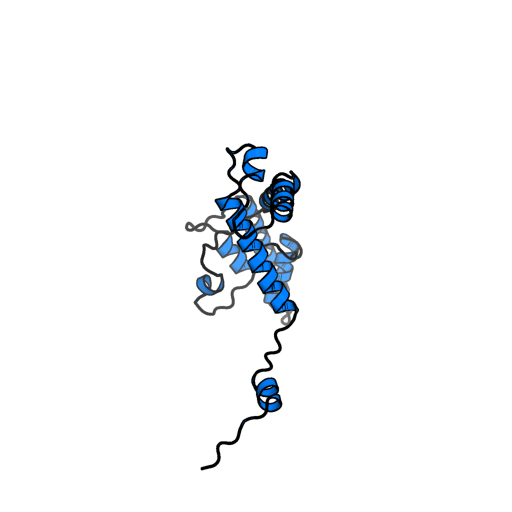9.25 112 ARG A C 1
ATOM 937 O O . ARG A 1 112 ? 8.742 1.408 -15.733 1.00 79.25 112 ARG A O 1
ATOM 944 N N . LEU A 1 113 ? 9.956 1.024 -17.594 1.00 83.94 113 LEU A N 1
ATOM 945 C CA . LEU A 1 113 ? 10.871 2.158 -17.432 1.00 83.94 113 LEU A CA 1
ATOM 946 C C . LEU A 1 113 ? 10.146 3.500 -17.572 1.00 83.94 113 LEU A C 1
ATOM 948 O O . LEU A 1 113 ? 10.340 4.405 -16.762 1.00 83.94 113 LEU A O 1
ATOM 952 N N . GLN A 1 114 ? 9.275 3.614 -18.572 1.00 83.81 114 GLN A N 1
ATOM 953 C CA . GLN A 1 114 ? 8.499 4.825 -18.824 1.00 83.81 114 GLN A CA 1
ATOM 954 C C . GLN A 1 114 ? 7.442 5.044 -17.731 1.00 83.81 114 GLN A C 1
ATOM 956 O O . GLN A 1 114 ? 7.248 6.172 -17.279 1.00 83.81 114 GLN A O 1
ATOM 961 N N . LEU A 1 115 ? 6.825 3.969 -17.232 1.00 83.38 115 LEU A N 1
ATOM 962 C CA . LEU A 1 115 ? 5.914 4.030 -16.090 1.00 83.38 115 LEU A CA 1
ATOM 963 C C . LEU A 1 115 ? 6.622 4.532 -14.823 1.00 83.38 115 LEU A C 1
ATOM 965 O O . LEU A 1 115 ? 6.088 5.377 -14.105 1.00 83.38 115 LEU A O 1
ATOM 969 N N . PHE A 1 116 ? 7.835 4.039 -14.557 1.00 84.50 116 PHE A N 1
ATOM 970 C CA . PHE A 1 116 ? 8.647 4.503 -13.434 1.00 84.50 116 PHE A CA 1
ATOM 971 C C . PHE A 1 116 ? 8.981 5.993 -13.554 1.00 84.50 116 PHE A C 1
ATOM 973 O O . PHE A 1 116 ? 8.914 6.708 -12.553 1.00 84.50 116 PHE A O 1
ATOM 980 N N . ASP A 1 117 ? 9.289 6.456 -14.767 1.00 84.00 117 ASP A N 1
ATOM 981 C CA . ASP A 1 117 ? 9.610 7.853 -15.042 1.00 84.00 117 ASP A CA 1
ATOM 982 C C . ASP A 1 117 ? 8.424 8.786 -14.741 1.00 84.00 117 ASP A C 1
ATOM 984 O O . ASP A 1 117 ? 8.558 9.733 -13.966 1.00 84.00 117 ASP A O 1
ATOM 988 N N . ILE A 1 118 ? 7.235 8.454 -15.256 1.00 83.94 118 ILE A N 1
ATOM 989 C CA . ILE A 1 118 ? 5.993 9.205 -15.012 1.00 83.94 118 ILE A CA 1
ATOM 990 C C . ILE A 1 118 ? 5.651 9.221 -13.517 1.00 83.94 118 ILE A C 1
ATOM 992 O O . ILE A 1 118 ? 5.372 10.276 -12.945 1.00 83.94 118 ILE A O 1
ATOM 996 N N . ALA A 1 119 ? 5.718 8.060 -12.860 1.00 81.19 119 ALA A N 1
ATOM 997 C CA . ALA A 1 119 ? 5.298 7.912 -11.471 1.00 81.19 119 ALA A CA 1
ATOM 998 C C . ALA A 1 119 ? 6.217 8.629 -10.467 1.00 81.19 119 ALA A C 1
ATOM 1000 O O . ALA A 1 119 ? 5.795 8.859 -9.334 1.00 81.19 119 ALA A O 1
ATOM 1001 N N . HIS A 1 120 ? 7.452 8.976 -10.843 1.00 83.06 120 HIS A N 1
ATOM 1002 C CA . HIS A 1 120 ? 8.447 9.553 -9.929 1.00 83.06 120 HIS A CA 1
ATOM 1003 C C . HIS A 1 120 ? 8.953 10.944 -10.343 1.00 83.06 120 HIS A C 1
ATOM 1005 O O . HIS A 1 120 ? 9.895 11.468 -9.733 1.00 83.06 120 HIS A O 1
ATOM 1011 N N . ARG A 1 121 ? 8.312 11.572 -11.334 1.00 85.38 121 ARG A N 1
ATOM 1012 C CA . ARG A 1 121 ? 8.498 12.989 -11.663 1.00 85.38 121 ARG A CA 1
ATOM 1013 C C . ARG A 1 121 ? 7.453 13.865 -10.976 1.00 85.38 121 ARG A C 1
ATOM 1015 O O . ARG A 1 121 ? 6.344 13.439 -10.648 1.00 85.38 121 ARG A O 1
ATOM 1022 N N . LYS A 1 122 ? 7.833 15.113 -10.728 1.00 83.75 122 LYS A N 1
ATOM 1023 C CA . LYS A 1 122 ? 6.928 16.200 -10.348 1.00 83.75 122 LYS A CA 1
ATOM 1024 C C . LYS A 1 122 ? 6.255 16.775 -11.599 1.00 83.75 122 LYS A C 1
ATOM 1026 O O . LYS A 1 122 ? 6.629 16.463 -12.726 1.00 83.75 122 LYS A O 1
ATOM 1031 N N . LYS A 1 123 ? 5.280 17.667 -11.405 1.00 80.44 123 LYS A N 1
ATOM 1032 C CA . LYS A 1 123 ? 4.587 18.354 -12.513 1.00 80.44 123 LYS A CA 1
ATOM 1033 C C . LYS A 1 123 ? 5.507 19.221 -13.378 1.00 80.44 123 LYS A C 1
ATOM 1035 O O . LYS A 1 123 ? 5.191 19.450 -14.535 1.00 80.44 123 LYS A O 1
ATOM 1040 N N . ASP A 1 124 ? 6.606 19.703 -12.808 1.00 82.75 124 ASP A N 1
ATOM 1041 C CA . ASP A 1 124 ? 7.642 20.481 -13.497 1.00 82.75 124 ASP A CA 1
ATOM 1042 C C . ASP A 1 124 ? 8.630 19.594 -14.287 1.00 82.75 124 ASP A C 1
ATOM 1044 O O . ASP A 1 124 ? 9.558 20.104 -14.904 1.00 82.75 124 ASP A O 1
ATOM 1048 N N . GLY A 1 125 ? 8.454 18.267 -14.259 1.00 82.44 125 GLY A N 1
ATOM 1049 C CA . GLY A 1 125 ? 9.336 17.302 -14.911 1.00 82.44 125 GLY A CA 1
ATOM 1050 C C . GLY A 1 125 ? 10.586 16.937 -14.104 1.00 82.44 125 GLY A C 1
ATOM 1051 O O . GLY A 1 125 ? 11.306 16.022 -14.505 1.00 82.44 125 GLY A O 1
ATOM 1052 N N . SER A 1 126 ? 10.847 17.572 -12.958 1.00 85.69 126 SER A N 1
ATOM 1053 C CA . SER A 1 126 ? 11.997 17.248 -12.105 1.00 85.69 126 SER A CA 1
ATOM 1054 C C . SER A 1 126 ? 11.791 15.932 -11.333 1.00 85.69 126 SER A C 1
ATOM 1056 O O . SER A 1 126 ? 10.650 15.562 -11.023 1.00 85.69 126 SER A O 1
ATOM 1058 N N . PRO A 1 127 ? 12.866 15.188 -11.003 1.00 85.19 127 PRO A N 1
ATOM 1059 C CA . PRO A 1 127 ? 12.751 14.005 -10.156 1.00 85.19 127 PRO A CA 1
ATOM 1060 C C . PRO A 1 127 ? 12.281 14.389 -8.747 1.00 85.19 127 PRO A C 1
ATOM 1062 O O . PRO A 1 127 ? 12.649 15.430 -8.197 1.00 85.19 127 PRO A O 1
ATOM 1065 N N . MET A 1 128 ? 11.471 13.526 -8.129 1.00 81.69 128 MET A N 1
ATOM 1066 C CA . MET A 1 128 ? 10.886 13.805 -6.811 1.00 81.69 128 MET A CA 1
ATOM 1067 C C . MET A 1 128 ? 11.944 13.975 -5.707 1.00 81.69 128 MET A C 1
ATOM 1069 O O . MET A 1 128 ? 11.765 14.771 -4.787 1.00 81.69 128 MET A O 1
ATOM 1073 N N . THR A 1 129 ? 13.054 13.239 -5.811 1.00 85.12 129 THR A N 1
ATOM 1074 C CA . THR A 1 129 ? 14.215 13.301 -4.909 1.00 85.12 129 THR A CA 1
ATOM 1075 C C . THR A 1 129 ? 15.505 13.091 -5.704 1.00 85.12 129 THR A C 1
ATOM 1077 O O . THR A 1 129 ? 15.469 12.487 -6.776 1.00 85.12 129 THR A O 1
ATOM 1080 N N . SER A 1 130 ? 16.653 13.525 -5.174 1.00 85.88 130 SER A N 1
ATOM 1081 C CA . SER A 1 130 ? 17.966 13.309 -5.809 1.00 85.88 130 SER A CA 1
ATOM 1082 C C . SER A 1 130 ? 18.244 11.828 -6.086 1.00 85.88 130 SER A C 1
ATOM 1084 O O . SER A 1 130 ? 18.618 11.461 -7.193 1.00 85.88 130 SER A O 1
ATOM 1086 N N . LYS A 1 131 ? 17.931 10.958 -5.120 1.00 86.62 131 LYS A N 1
ATOM 1087 C CA . LYS A 1 131 ? 18.082 9.503 -5.242 1.00 86.62 131 LYS A CA 1
ATOM 1088 C C . LYS A 1 131 ? 17.257 8.897 -6.380 1.00 86.62 131 LYS A C 1
ATOM 1090 O O . LYS A 1 131 ? 17.689 7.943 -7.016 1.00 86.62 131 LYS A O 1
ATOM 1095 N N . VAL A 1 132 ? 16.056 9.424 -6.619 1.00 85.81 132 VAL A N 1
ATOM 1096 C CA . VAL A 1 132 ? 15.237 9.031 -7.776 1.00 85.81 132 VAL A CA 1
ATOM 1097 C C . VAL A 1 132 ? 15.904 9.488 -9.073 1.00 85.81 132 VAL A C 1
ATOM 1099 O O . VAL A 1 132 ? 15.921 8.720 -10.028 1.00 85.81 132 VAL A O 1
ATOM 1102 N N . GLY A 1 133 ? 16.491 10.688 -9.089 1.00 88.25 133 GLY A N 1
ATOM 1103 C CA . GLY A 1 133 ? 17.285 11.184 -10.215 1.00 88.25 133 GLY A CA 1
ATOM 1104 C C . GLY A 1 133 ? 18.442 10.247 -10.572 1.00 88.25 133 GLY A C 1
ATOM 1105 O O . GLY A 1 133 ? 18.523 9.802 -11.711 1.00 88.25 133 GLY A O 1
ATOM 1106 N N . GLU A 1 134 ? 19.249 9.845 -9.586 1.00 90.62 134 GLU A N 1
ATOM 1107 C CA . GLU A 1 134 ? 20.355 8.889 -9.784 1.00 90.62 134 GLU A CA 1
ATOM 1108 C C . GLU A 1 134 ? 19.879 7.538 -10.345 1.00 90.62 134 GLU A C 1
ATOM 1110 O O . GLU A 1 134 ? 20.555 6.902 -11.153 1.00 90.62 134 GLU A O 1
ATOM 1115 N N . ILE A 1 135 ? 18.711 7.063 -9.901 1.00 89.56 135 ILE A N 1
ATOM 1116 C CA . ILE A 1 135 ? 18.116 5.819 -10.406 1.00 89.56 135 ILE A CA 1
ATOM 1117 C C . ILE A 1 135 ? 17.660 5.997 -11.855 1.00 89.56 135 ILE A C 1
ATOM 1119 O O . ILE A 1 135 ? 17.909 5.116 -12.674 1.00 89.56 135 ILE A O 1
ATOM 1123 N N . MET A 1 136 ? 17.011 7.116 -12.183 1.00 89.88 136 MET A N 1
ATOM 1124 C CA . MET A 1 136 ? 16.576 7.416 -13.550 1.00 89.88 136 MET A CA 1
ATOM 1125 C C . MET A 1 136 ? 17.762 7.484 -14.516 1.00 89.88 136 MET A C 1
ATOM 1127 O O . MET A 1 136 ? 17.656 6.956 -15.619 1.00 89.88 136 MET A O 1
ATOM 1131 N N . GLU A 1 137 ? 18.887 8.078 -14.110 1.00 91.75 137 GLU A N 1
ATOM 1132 C CA . GLU A 1 137 ? 20.117 8.086 -14.915 1.00 91.75 137 GLU A CA 1
ATOM 1133 C C . GLU A 1 137 ? 20.647 6.669 -15.139 1.00 91.75 137 GLU A C 1
ATOM 1135 O O . GLU A 1 137 ? 20.797 6.251 -16.283 1.00 91.75 137 GLU A O 1
ATOM 1140 N N . LYS A 1 138 ? 20.778 5.860 -14.079 1.00 92.81 138 LYS A N 1
ATOM 1141 C CA . LYS A 1 138 ? 21.208 4.454 -14.203 1.00 92.81 138 LYS A CA 1
ATOM 1142 C C . LYS A 1 138 ? 20.307 3.625 -15.119 1.00 92.81 138 LYS A C 1
ATOM 1144 O O . LYS A 1 138 ? 20.795 2.750 -15.832 1.00 92.81 138 LYS A O 1
ATOM 1149 N N . LEU A 1 139 ? 18.994 3.861 -15.080 1.00 91.31 139 LEU A N 1
ATOM 1150 C CA . LEU A 1 139 ? 18.042 3.195 -15.969 1.00 91.31 139 LEU A CA 1
ATOM 1151 C C . LEU A 1 139 ? 18.248 3.628 -17.427 1.00 91.31 139 LEU A C 1
ATOM 1153 O O . LEU A 1 139 ? 18.242 2.770 -18.308 1.00 91.31 139 LEU A O 1
ATOM 1157 N N . LYS A 1 140 ? 18.475 4.925 -17.683 1.00 89.88 140 LYS A N 1
ATOM 1158 C CA . LYS A 1 140 ? 18.767 5.452 -19.026 1.00 89.88 140 LYS A CA 1
ATOM 1159 C C . LYS A 1 140 ? 20.077 4.894 -19.581 1.00 89.88 140 LYS A C 1
ATOM 1161 O O . LYS A 1 140 ? 20.077 4.387 -20.698 1.00 89.88 140 LYS A O 1
ATOM 1166 N N . ASP A 1 141 ? 21.144 4.895 -18.787 1.00 92.06 141 ASP A N 1
ATOM 1167 C CA . ASP A 1 141 ? 22.456 4.383 -19.198 1.00 92.06 141 ASP A CA 1
ATOM 1168 C C . ASP A 1 141 ? 22.389 2.902 -19.586 1.00 92.06 141 ASP A C 1
ATOM 1170 O O . ASP A 1 141 ? 22.917 2.481 -20.618 1.00 92.06 141 ASP A O 1
ATOM 1174 N N . LYS A 1 142 ? 21.689 2.091 -18.781 1.00 90.62 142 LYS A N 1
ATOM 1175 C CA . LYS A 1 142 ? 21.489 0.674 -19.099 1.00 90.62 142 LYS A CA 1
ATOM 1176 C C . LYS A 1 142 ? 20.624 0.474 -20.330 1.00 90.62 142 LYS A C 1
ATOM 1178 O O . LYS A 1 142 ? 20.922 -0.424 -21.111 1.00 90.62 142 LYS A O 1
ATOM 1183 N N . LYS A 1 143 ? 19.590 1.294 -20.519 1.00 88.88 143 LYS A N 1
ATOM 1184 C CA . LYS A 1 143 ? 18.739 1.223 -21.706 1.00 88.88 143 LYS A CA 1
ATOM 1185 C C . LYS A 1 143 ? 19.552 1.442 -22.980 1.00 88.88 143 LYS A C 1
ATOM 1187 O O . LYS A 1 143 ? 19.520 0.581 -23.848 1.00 88.88 143 LYS A O 1
ATOM 1192 N N . VAL A 1 144 ? 20.366 2.499 -23.026 1.00 88.50 144 VAL A N 1
ATOM 1193 C CA . VAL A 1 144 ? 21.263 2.778 -24.162 1.00 88.50 144 VAL A CA 1
A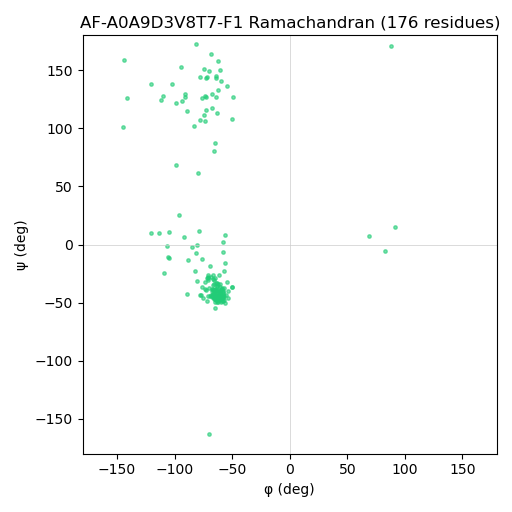TOM 1194 C C . VAL A 1 144 ? 22.230 1.615 -24.402 1.00 88.50 144 VAL A C 1
ATOM 1196 O O . VAL A 1 144 ? 22.421 1.181 -25.537 1.00 88.50 144 VAL A O 1
ATOM 1199 N N . LYS A 1 145 ? 22.809 1.053 -23.332 1.00 87.81 145 LYS A N 1
ATOM 1200 C CA . LYS A 1 145 ? 23.711 -0.103 -23.432 1.00 87.81 145 LYS A CA 1
ATOM 1201 C C . LYS A 1 145 ? 23.025 -1.332 -24.038 1.00 87.81 145 LYS A C 1
ATOM 1203 O O . LYS A 1 145 ? 23.624 -2.002 -24.873 1.00 87.81 145 LYS A O 1
ATOM 1208 N N . TYR A 1 146 ? 21.808 -1.651 -23.603 1.00 83.38 146 TYR A N 1
ATOM 1209 C CA . TYR A 1 146 ? 21.066 -2.800 -24.120 1.00 83.38 146 TYR A CA 1
ATOM 1210 C C . TYR A 1 146 ? 20.553 -2.557 -25.545 1.00 83.38 146 TYR A C 1
ATOM 1212 O O . TYR A 1 146 ? 20.683 -3.456 -26.364 1.00 83.38 146 TYR A O 1
ATOM 1220 N N . GLU A 1 147 ? 20.086 -1.352 -25.883 1.00 82.62 147 GLU A N 1
ATOM 1221 C CA . GLU A 1 147 ? 19.697 -0.982 -27.256 1.00 82.62 147 GLU A CA 1
ATOM 1222 C C . GLU A 1 147 ? 20.862 -1.162 -28.248 1.00 82.62 147 GLU A C 1
ATOM 1224 O O . GLU A 1 147 ? 20.670 -1.715 -29.332 1.00 82.62 147 GLU A O 1
ATOM 1229 N N . ALA A 1 148 ? 22.089 -0.796 -27.854 1.00 81.69 148 ALA A N 1
ATOM 1230 C CA . ALA A 1 148 ? 23.288 -1.019 -28.665 1.00 81.69 148 ALA A CA 1
ATOM 1231 C C . ALA A 1 148 ? 23.597 -2.512 -28.898 1.00 81.69 148 ALA A C 1
ATOM 1233 O O . ALA A 1 148 ? 24.092 -2.881 -29.960 1.00 81.69 148 ALA A O 1
ATOM 1234 N N . ILE A 1 149 ? 23.293 -3.378 -27.924 1.00 78.50 149 ILE A N 1
ATOM 1235 C CA . ILE A 1 149 ? 23.484 -4.834 -28.030 1.00 78.50 149 ILE A CA 1
ATOM 1236 C C . ILE A 1 149 ? 22.378 -5.462 -28.890 1.00 78.50 149 ILE A C 1
ATOM 1238 O O . ILE A 1 149 ? 22.664 -6.290 -29.751 1.00 78.50 149 ILE A O 1
ATOM 1242 N N . THR A 1 150 ? 21.122 -5.055 -28.693 1.00 68.25 150 THR A N 1
ATOM 1243 C CA . THR A 1 150 ? 19.958 -5.566 -29.437 1.00 68.25 150 THR A CA 1
ATOM 1244 C C . THR A 1 150 ? 20.000 -5.179 -30.915 1.00 68.25 150 THR A C 1
ATOM 1246 O O . THR A 1 150 ? 19.517 -5.933 -31.753 1.00 68.25 150 THR A O 1
ATOM 1249 N N . SER A 1 151 ? 20.663 -4.071 -31.267 1.00 65.06 151 SER A N 1
ATOM 1250 C CA . SER A 1 151 ? 20.974 -3.724 -32.663 1.00 65.06 151 SER A CA 1
ATOM 1251 C C . SER A 1 151 ? 21.763 -4.816 -33.410 1.00 65.06 151 SER A C 1
ATOM 1253 O O . SER A 1 151 ? 21.826 -4.773 -34.637 1.00 65.06 151 SER A O 1
ATOM 1255 N N . ASN A 1 152 ? 22.365 -5.772 -32.694 1.00 63.81 152 ASN A N 1
ATOM 1256 C CA . ASN A 1 152 ? 23.177 -6.857 -33.241 1.00 63.81 152 ASN A CA 1
ATOM 1257 C C . ASN A 1 152 ? 22.460 -8.227 -33.250 1.00 63.81 152 ASN A C 1
ATOM 1259 O O . ASN A 1 152 ? 22.968 -9.160 -33.865 1.00 63.81 152 ASN A O 1
ATOM 1263 N N . ASP A 1 153 ? 21.309 -8.369 -32.578 1.00 57.88 153 ASP A N 1
ATOM 1264 C CA . ASP A 1 153 ? 20.597 -9.646 -32.412 1.00 57.88 153 ASP A CA 1
ATOM 1265 C C . ASP A 1 153 ? 19.072 -9.409 -32.433 1.00 57.88 153 ASP A C 1
ATOM 1267 O O . ASP A 1 153 ? 18.473 -8.915 -31.476 1.00 57.88 153 ASP A O 1
ATOM 1271 N N . SER A 1 154 ? 18.430 -9.688 -33.571 1.00 60.47 154 SER A N 1
ATOM 1272 C CA . SER A 1 154 ? 17.083 -9.198 -33.921 1.00 60.47 154 SER A CA 1
ATOM 1273 C C . SER A 1 154 ? 15.912 -9.951 -33.270 1.00 60.47 154 SER A C 1
ATOM 1275 O O . SER A 1 154 ? 14.759 -9.749 -33.653 1.00 60.47 154 SER A O 1
ATOM 1277 N N . SER A 1 155 ? 16.175 -10.812 -32.282 1.00 61.16 155 SER A N 1
ATOM 1278 C CA . SER A 1 155 ? 15.176 -11.725 -31.701 1.00 61.16 155 SER A CA 1
ATOM 1279 C C . SER A 1 155 ? 14.679 -11.351 -30.295 1.00 61.16 155 SER A C 1
ATOM 1281 O O . SER A 1 155 ? 13.815 -12.037 -29.746 1.00 61.16 155 SER A O 1
ATOM 1283 N N . VAL A 1 156 ? 15.184 -10.269 -29.692 1.00 60.50 156 VAL A N 1
ATOM 1284 C CA . VAL A 1 156 ? 14.942 -9.971 -28.268 1.00 60.50 156 VAL A CA 1
ATOM 1285 C C . VAL A 1 156 ? 13.694 -9.099 -28.059 1.00 60.50 156 VAL A C 1
ATOM 1287 O O . VAL A 1 156 ? 13.561 -8.025 -28.641 1.00 60.50 156 VAL A O 1
ATOM 1290 N N . ASN A 1 157 ? 12.775 -9.538 -27.192 1.00 72.81 157 ASN A N 1
ATOM 1291 C CA . ASN A 1 157 ? 11.559 -8.795 -26.842 1.00 72.81 157 ASN A CA 1
ATOM 1292 C C . ASN A 1 157 ? 11.881 -7.581 -25.942 1.00 72.81 157 ASN A C 1
ATOM 1294 O O . ASN A 1 157 ? 12.493 -7.729 -24.885 1.00 72.81 157 ASN A O 1
ATOM 1298 N N . LEU A 1 158 ? 11.421 -6.385 -26.330 1.00 66.81 158 LEU A N 1
ATOM 1299 C CA . LEU A 1 158 ? 11.641 -5.131 -25.594 1.00 66.81 158 LEU A CA 1
ATOM 1300 C C . LEU A 1 158 ? 11.103 -5.154 -24.152 1.00 66.81 158 LEU A C 1
ATOM 1302 O O . LEU A 1 158 ? 11.765 -4.635 -23.255 1.00 66.81 158 LEU A O 1
ATOM 1306 N N . ASP A 1 159 ? 9.950 -5.784 -23.901 1.00 68.50 159 ASP A N 1
ATOM 1307 C CA . ASP A 1 159 ? 9.380 -5.874 -22.547 1.00 68.50 159 ASP A CA 1
ATOM 1308 C C . ASP A 1 159 ? 10.263 -6.727 -21.615 1.00 68.50 159 ASP A C 1
ATOM 1310 O O . ASP A 1 159 ? 10.330 -6.491 -20.405 1.00 68.50 159 ASP A O 1
ATOM 1314 N N . ASP A 1 160 ? 10.970 -7.712 -22.171 1.00 78.56 160 ASP A N 1
ATOM 1315 C CA . ASP A 1 160 ? 11.891 -8.572 -21.425 1.00 78.56 160 ASP A CA 1
ATOM 1316 C C . ASP A 1 160 ? 13.182 -7.816 -21.062 1.00 78.56 160 ASP A C 1
ATOM 1318 O O . ASP A 1 160 ? 13.673 -7.888 -19.932 1.00 78.56 160 ASP A O 1
ATOM 1322 N N . ILE A 1 161 ? 13.666 -6.973 -21.983 1.00 81.50 161 ILE A N 1
ATOM 1323 C CA . ILE A 1 161 ? 14.806 -6.074 -21.755 1.00 81.50 161 ILE A CA 1
ATOM 1324 C C . ILE A 1 161 ? 14.480 -5.051 -20.658 1.00 81.50 161 ILE A C 1
ATOM 1326 O O . ILE A 1 161 ? 15.259 -4.896 -19.715 1.00 81.50 161 ILE A O 1
ATOM 1330 N N . ASP A 1 162 ? 13.318 -4.397 -20.727 1.00 83.69 162 ASP A N 1
ATOM 1331 C CA . ASP A 1 162 ? 12.875 -3.424 -19.722 1.00 83.69 162 ASP A CA 1
ATOM 1332 C C . ASP A 1 162 ? 12.785 -4.059 -18.324 1.00 83.69 162 ASP A C 1
ATOM 1334 O O . ASP A 1 162 ? 13.276 -3.495 -17.340 1.00 83.69 162 ASP A O 1
ATOM 1338 N N . ASN A 1 163 ? 12.201 -5.259 -18.219 1.00 83.44 163 ASN A N 1
ATOM 1339 C CA . ASN A 1 163 ? 12.101 -5.992 -16.955 1.00 83.44 163 ASN A CA 1
ATOM 1340 C C . ASN A 1 163 ? 13.471 -6.402 -16.405 1.00 83.44 163 ASN A C 1
ATOM 1342 O O . ASN A 1 163 ? 13.703 -6.311 -15.191 1.00 83.44 163 ASN A O 1
ATOM 1346 N N . ARG A 1 164 ? 14.394 -6.810 -17.279 1.00 86.12 164 ARG A N 1
ATOM 1347 C CA . ARG A 1 164 ? 15.771 -7.142 -16.907 1.00 86.12 164 ARG A CA 1
ATOM 1348 C C . ARG A 1 164 ? 16.520 -5.916 -16.390 1.00 86.12 164 ARG A C 1
ATOM 1350 O O . ARG A 1 164 ? 17.067 -5.970 -15.288 1.00 86.12 164 ARG A O 1
ATOM 1357 N N . ILE A 1 165 ? 16.477 -4.794 -17.112 1.00 88.56 165 ILE A N 1
ATOM 1358 C CA . ILE A 1 165 ? 17.092 -3.524 -16.688 1.00 88.56 165 ILE A CA 1
ATOM 1359 C C . ILE A 1 165 ? 16.541 -3.094 -15.326 1.00 88.56 165 ILE A C 1
ATOM 1361 O O . ILE A 1 165 ? 17.307 -2.766 -14.416 1.00 88.56 165 ILE A O 1
ATOM 1365 N N . PHE A 1 166 ? 15.217 -3.136 -15.164 1.00 86.62 166 PHE A N 1
ATOM 1366 C CA . PHE A 1 166 ? 14.550 -2.753 -13.924 1.00 86.62 166 PHE A CA 1
ATOM 1367 C C . PHE A 1 166 ? 15.000 -3.629 -12.750 1.00 86.62 166 PHE A C 1
ATOM 1369 O O . PHE A 1 166 ? 15.350 -3.115 -11.686 1.00 86.62 166 PHE A O 1
ATOM 1376 N N . THR A 1 167 ? 15.071 -4.944 -12.962 1.00 86.31 167 THR A N 1
ATOM 1377 C CA . THR A 1 167 ? 15.521 -5.909 -11.951 1.00 86.31 167 THR A CA 1
ATOM 1378 C C . THR A 1 167 ? 16.982 -5.695 -11.566 1.00 86.31 167 THR A C 1
ATOM 1380 O O . THR A 1 167 ? 17.326 -5.783 -10.390 1.00 86.31 167 THR A O 1
ATOM 1383 N N . GLU A 1 168 ? 17.857 -5.362 -12.513 1.00 87.94 168 GLU A N 1
ATOM 1384 C CA . GLU A 1 168 ? 19.264 -5.112 -12.198 1.00 87.94 168 GLU A CA 1
ATOM 1385 C C . GLU A 1 168 ? 19.498 -3.788 -11.447 1.00 87.94 168 GLU A C 1
ATOM 1387 O O . GLU A 1 168 ? 20.482 -3.674 -10.717 1.00 87.94 168 GLU A O 1
ATOM 1392 N N . VAL A 1 169 ? 18.656 -2.765 -11.645 1.00 87.88 169 VAL A N 1
ATOM 1393 C CA . VAL A 1 169 ? 18.812 -1.455 -10.976 1.00 87.88 169 VAL A CA 1
ATOM 1394 C C . VAL A 1 169 ? 18.081 -1.404 -9.635 1.00 87.88 169 VAL A C 1
ATOM 1396 O O . VAL A 1 169 ? 18.615 -0.874 -8.660 1.00 87.88 169 VAL A O 1
ATOM 1399 N N . LEU A 1 170 ? 16.861 -1.940 -9.570 1.00 84.25 170 LEU A N 1
ATOM 1400 C CA . LEU A 1 170 ? 15.979 -1.839 -8.401 1.00 84.25 170 LEU A CA 1
ATOM 1401 C C . LEU A 1 170 ? 15.869 -3.145 -7.604 1.00 84.25 170 LEU A C 1
ATOM 1403 O O . LEU A 1 170 ? 15.387 -3.132 -6.466 1.00 84.25 170 LEU A O 1
ATOM 1407 N N . GLY A 1 171 ? 16.377 -4.246 -8.156 1.00 84.06 171 GLY A N 1
ATOM 1408 C CA . GLY A 1 171 ? 16.253 -5.588 -7.600 1.00 84.06 171 GLY A CA 1
ATOM 1409 C C . GLY A 1 171 ? 14.977 -6.303 -8.060 1.00 84.06 171 GLY A C 1
ATOM 1410 O O . GLY A 1 171 ? 14.092 -5.691 -8.661 1.00 84.06 171 GLY A O 1
ATOM 1411 N N . PRO A 1 172 ? 14.855 -7.608 -7.757 1.00 80.69 172 PRO A N 1
ATOM 1412 C CA . PRO A 1 172 ? 13.666 -8.381 -8.087 1.00 80.69 172 PRO A CA 1
ATOM 1413 C C . PRO A 1 172 ? 12.443 -7.856 -7.338 1.00 80.69 172 PRO A C 1
ATOM 1415 O O . PRO A 1 172 ? 12.520 -7.456 -6.167 1.00 80.69 172 PRO A O 1
ATOM 1418 N N . GLU A 1 173 ? 11.303 -7.893 -8.020 1.00 71.06 173 GLU A N 1
ATOM 1419 C CA . GLU A 1 173 ? 10.033 -7.476 -7.449 1.00 71.06 173 GLU A CA 1
ATOM 1420 C C . GLU A 1 173 ? 9.662 -8.359 -6.256 1.00 71.06 173 GLU A C 1
ATOM 1422 O O . GLU A 1 173 ? 9.773 -9.585 -6.284 1.00 71.06 173 GLU A O 1
ATOM 1427 N N . ARG A 1 174 ? 9.246 -7.718 -5.162 1.00 69.25 174 ARG A N 1
ATOM 1428 C CA . ARG A 1 174 ? 8.858 -8.409 -3.932 1.00 69.25 174 ARG A CA 1
ATOM 1429 C C . ARG A 1 174 ? 7.356 -8.282 -3.755 1.00 69.25 174 ARG A C 1
ATOM 1431 O O . ARG A 1 174 ? 6.838 -7.166 -3.741 1.00 69.25 174 ARG A O 1
ATOM 1438 N N . TYR A 1 175 ? 6.679 -9.411 -3.553 1.00 45.78 175 TYR A N 1
ATOM 1439 C CA . TYR A 1 175 ? 5.247 -9.444 -3.257 1.00 45.78 175 TYR A CA 1
ATOM 1440 C C . TYR A 1 175 ? 4.891 -8.471 -2.120 1.00 45.78 175 TYR A C 1
ATOM 1442 O O . TYR A 1 175 ? 5.483 -8.512 -1.039 1.00 45.78 175 TYR A O 1
ATOM 1450 N N . GLY A 1 176 ? 3.909 -7.598 -2.370 1.00 47.41 176 GLY A N 1
ATOM 1451 C CA . GLY A 1 176 ? 3.348 -6.685 -1.368 1.00 47.41 176 GLY A CA 1
ATOM 1452 C C . GLY A 1 176 ? 4.001 -5.301 -1.259 1.00 47.41 176 GLY A C 1
ATOM 1453 O O . GLY A 1 176 ? 3.757 -4.616 -0.266 1.00 47.41 176 GLY A O 1
ATOM 1454 N N . ARG A 1 177 ? 4.806 -4.865 -2.238 1.00 42.97 177 ARG A N 1
ATOM 1455 C CA . ARG A 1 177 ? 5.261 -3.468 -2.360 1.00 42.97 177 ARG A CA 1
ATOM 1456 C C . ARG A 1 177 ? 4.641 -2.810 -3.596 1.00 42.97 177 ARG A C 1
ATOM 1458 O O . ARG A 1 177 ? 4.811 -3.325 -4.692 1.00 42.97 177 ARG A O 1
ATOM 1465 N N . VAL A 1 178 ? 3.956 -1.686 -3.387 1.00 41.31 178 VAL A N 1
ATOM 1466 C CA . VAL A 1 178 ? 3.600 -0.666 -4.393 1.00 41.31 178 VAL A CA 1
ATOM 1467 C C . VAL A 1 178 ? 4.218 0.645 -3.927 1.00 41.31 178 VAL A C 1
ATOM 1469 O O . VAL A 1 178 ? 4.240 0.850 -2.689 1.00 41.31 178 VAL A O 1
#

Radius of gyration: 26.48 Å; Cα contacts (8 Å, |Δi|>4): 70; chains: 1; bounding box: 78×50×66 Å

pLDDT: mean 76.18, std 13.42, range [41.31, 92.81]

Solvent-accessible surface area (backbone atoms only — not comparable to full-atom values): 11064 Å² total; per-residue (Å²): 137,85,82,80,79,81,49,71,67,62,49,51,65,77,65,63,71,88,72,51,68,68,56,54,51,52,53,52,52,47,54,50,52,52,51,52,51,51,48,42,68,77,60,58,57,89,91,58,58,72,68,61,47,66,68,60,58,56,95,90,53,56,64,70,61,48,48,51,50,52,54,55,69,70,35,75,63,58,65,50,51,55,50,52,51,56,69,65,54,87,72,80,69,57,62,56,102,56,54,68,70,65,77,41,68,80,78,58,89,71,52,68,63,57,49,51,51,63,26,39,29,44,97,86,66,46,55,73,42,72,72,54,41,58,48,53,50,55,51,50,56,49,47,54,54,49,52,64,53,46,76,77,45,94,82,73,58,66,72,58,50,43,52,50,53,46,31,75,76,75,43,76,90,58,94,93,72,132

Sequence (178 aa):
MRLKVVGRAELEDRFALEVSDNYVKKVLGKKWRDNKSTLKKEYFKKNINLEEKLRNVPPRMLRYQWEDAVRFWNSKKEERVGTTSRQKQKFTHTARLKSFACELSSGQKVGRLQLFDIAHRKKDGSPMTSKVGEIMEKLKDKKVKYEAITSNDSSVNLDDIDNRIFTEVLGPERYGRV

Mean predicted aligned error: 15.22 Å

Secondary structure (DSSP, 8-state):
-------HHHHHHHH-----HHHHHHHHHHHHHHHHHHHHHHH--TTS-HHHHHH---TTS-HHHHHHHHHHHHSHHHHHHHHHHHHT--------SS-HHHHTTT-----HHHHHHHHHB-TTS-BSSHHHHHHHHHHHHHHHHHHHHHTT-TT--HHHHHHHHHHHHH-S--TT--

Foldseek 3Di:
DDDDDDDPVNVCVVPVDPDDPVNVCVVVVVVVVVVLVVCCVPQVDPVDDLVVSLVPDDPPDDSVRSVVSSVVVPPPPPVCVVVVVVVPQPADWPCDVDDPCRVPVVPDDDAPLRVLQNRQADPVSHGVDVVSVVLNVQLVVQVVVVVVVCVVPVPDDPNVSSQVSCCVSVNDDDPPDD